Protein AF-A0A8S3RAU4-F1 (afdb_monomer_lite)

Radius of gyration: 28.3 Å; chains: 1; bounding box: 43×75×69 Å

Secondary structure (DSSP, 8-state):
-HHHHHHHHHHHHHHHHHHHHHHHHHHHHHHHHHHHHHHHHHHHHHHH--S-EEEEE-----SSPPHHHHHHHH-GGGTT--EEEEE--SS-HHHHHHHHT--GGGPPPPPPPPHHHHHHHHHHHHT---GGGHHHHHHHHHHTTT-HHHHHHHHHHHHHHT--HHHHHHHHHHHHHHHHHHHHTT-

Organism: Mytilus edulis (NCBI:txid6550)

Structure (mmCIF, N/CA/C/O backbone):
data_AF-A0A8S3RAU4-F1
#
_entry.id   AF-A0A8S3RAU4-F1
#
loop_
_atom_site.group_PDB
_atom_site.id
_atom_site.type_symbol
_atom_site.label_atom_id
_atom_site.label_alt_id
_atom_site.label_comp_id
_atom_site.label_asym_id
_atom_site.label_entity_id
_atom_site.label_seq_id
_atom_site.pdbx_PDB_ins_code
_atom_site.Cartn_x
_atom_site.Cartn_y
_atom_site.Cartn_z
_atom_site.occupancy
_atom_site.B_iso_or_equiv
_atom_site.auth_seq_id
_atom_site.auth_comp_id
_atom_site.auth_asym_id
_atom_site.auth_atom_id
_atom_site.pdbx_PDB_model_num
ATOM 1 N N . MET A 1 1 ? -8.097 -60.187 -40.332 1.00 53.62 1 MET A N 1
ATOM 2 C CA . MET A 1 1 ? -8.352 -58.833 -40.875 1.00 53.62 1 MET A CA 1
ATOM 3 C C . MET A 1 1 ? -8.744 -57.798 -39.804 1.00 53.62 1 MET A C 1
ATOM 5 O O . MET A 1 1 ? -8.720 -56.621 -40.120 1.00 53.62 1 MET A O 1
ATOM 9 N N . SER A 1 2 ? -8.998 -58.185 -38.540 1.00 57.97 2 SER A N 1
ATOM 10 C CA . SER A 1 2 ? -9.431 -57.262 -37.464 1.00 57.97 2 SER A CA 1
ATOM 11 C C . SER A 1 2 ? -8.368 -56.238 -37.015 1.00 57.97 2 SER A C 1
ATOM 13 O O . SER A 1 2 ? -8.653 -55.052 -36.927 1.00 57.97 2 SER A O 1
ATOM 15 N N . ASN A 1 3 ? -7.105 -56.656 -36.848 1.00 58.00 3 ASN A N 1
ATOM 16 C CA . ASN A 1 3 ? -6.046 -55.809 -36.260 1.00 58.00 3 ASN A CA 1
ATOM 17 C C . ASN A 1 3 ? -5.524 -54.672 -37.165 1.00 58.00 3 ASN A C 1
ATOM 19 O O . ASN A 1 3 ? -4.630 -53.932 -36.755 1.00 58.00 3 ASN A O 1
ATOM 23 N N . ALA A 1 4 ? -5.966 -54.588 -38.423 1.00 59.47 4 ALA A N 1
ATOM 24 C CA . ALA A 1 4 ? -5.576 -53.510 -39.336 1.00 59.47 4 ALA A CA 1
ATOM 25 C C . ALA A 1 4 ? -6.571 -52.340 -39.270 1.00 59.47 4 ALA A C 1
ATOM 27 O O . ALA A 1 4 ? -6.140 -51.196 -39.237 1.00 59.47 4 ALA A O 1
ATOM 28 N N . CYS A 1 5 ? -7.872 -52.634 -39.163 1.00 58.94 5 CYS A N 1
ATOM 29 C CA . CYS A 1 5 ? -8.930 -51.628 -39.040 1.00 58.94 5 CYS A CA 1
ATOM 30 C C . CYS A 1 5 ? -8.827 -50.867 -37.710 1.00 58.94 5 CYS A C 1
ATOM 32 O O . CYS A 1 5 ? -8.784 -49.645 -37.712 1.00 58.94 5 CYS A O 1
ATOM 34 N N . GLU A 1 6 ? -8.635 -51.577 -36.591 1.00 63.31 6 GLU A N 1
ATOM 35 C CA . GLU A 1 6 ? -8.455 -50.941 -35.272 1.00 63.31 6 GLU A CA 1
ATOM 36 C C . GLU A 1 6 ? -7.211 -50.043 -35.199 1.00 63.31 6 GLU A C 1
ATOM 38 O O . GLU A 1 6 ? -7.221 -49.023 -34.514 1.00 63.31 6 GLU A O 1
ATOM 43 N N . ARG A 1 7 ? -6.134 -50.394 -35.918 1.00 59.66 7 ARG A N 1
ATOM 44 C CA . ARG A 1 7 ? -4.924 -49.559 -35.985 1.00 59.66 7 ARG A CA 1
ATOM 45 C C . ARG A 1 7 ? -5.137 -48.294 -36.810 1.00 59.66 7 ARG A C 1
ATOM 47 O O . ARG A 1 7 ? -4.578 -47.261 -36.456 1.00 59.66 7 ARG A O 1
ATOM 54 N N . ILE A 1 8 ? -5.946 -48.361 -37.864 1.00 65.38 8 ILE A N 1
ATOM 55 C CA . ILE A 1 8 ? -6.317 -47.192 -38.671 1.00 65.38 8 ILE A CA 1
ATOM 56 C C . ILE A 1 8 ? -7.217 -46.257 -37.844 1.00 65.38 8 ILE A C 1
ATOM 58 O O . ILE A 1 8 ? -6.889 -45.083 -37.709 1.00 65.38 8 ILE A O 1
ATOM 62 N N . ASP A 1 9 ? -8.235 -46.793 -37.161 1.00 68.62 9 ASP A N 1
ATOM 63 C CA . ASP A 1 9 ? -9.139 -46.015 -36.294 1.00 68.62 9 ASP A CA 1
ATOM 64 C C . ASP A 1 9 ? -8.432 -45.380 -35.083 1.00 68.62 9 ASP A C 1
ATOM 66 O O . ASP A 1 9 ? -8.849 -44.337 -34.571 1.00 68.62 9 ASP A O 1
ATOM 70 N N . GLN A 1 10 ? -7.374 -46.016 -34.571 1.00 70.12 10 GLN A N 1
ATOM 71 C CA . GLN A 1 10 ? -6.541 -45.423 -33.523 1.00 70.12 10 GLN A CA 1
ATOM 72 C C . GLN A 1 10 ? -5.668 -44.291 -34.078 1.00 70.12 10 GLN A C 1
ATOM 74 O O . GLN A 1 10 ? -5.595 -43.226 -33.473 1.00 70.12 10 GLN A O 1
ATOM 79 N N . THR A 1 11 ? -5.075 -44.486 -35.258 1.00 72.19 11 THR A N 1
ATOM 80 C CA . THR A 1 11 ? -4.221 -43.477 -35.901 1.00 72.19 11 THR A CA 1
ATOM 81 C C . THR A 1 11 ? -5.016 -42.216 -36.264 1.00 72.19 11 THR A C 1
ATOM 83 O O . THR A 1 11 ? -4.546 -41.108 -36.021 1.00 72.19 11 THR A O 1
ATOM 86 N N . ASP A 1 12 ? -6.246 -42.355 -36.766 1.00 71.50 12 ASP A N 1
ATOM 87 C CA . ASP A 1 12 ? -7.108 -41.210 -37.104 1.00 71.50 12 ASP A CA 1
ATOM 88 C C . ASP A 1 12 ? -7.563 -40.420 -35.866 1.00 71.50 12 ASP A C 1
ATOM 90 O O . ASP A 1 12 ? -7.672 -39.186 -35.905 1.00 71.50 12 ASP A O 1
ATOM 94 N N . ARG A 1 13 ? -7.779 -41.106 -34.735 1.00 74.19 13 ARG A N 1
ATOM 95 C CA . ARG A 1 13 ? -8.048 -40.453 -33.443 1.00 74.19 13 ARG A CA 1
ATOM 96 C C . ARG A 1 13 ? -6.837 -39.673 -32.943 1.00 74.19 13 ARG A C 1
ATOM 98 O O . ARG A 1 13 ? -6.997 -38.520 -32.542 1.00 74.19 13 ARG A O 1
ATOM 105 N N . ASP A 1 14 ? -5.642 -40.247 -33.048 1.00 80.00 14 ASP A N 1
ATOM 106 C CA . ASP A 1 14 ? -4.400 -39.591 -32.631 1.00 80.00 14 ASP A CA 1
ATOM 107 C C . ASP A 1 14 ? -4.099 -38.355 -33.508 1.00 80.00 14 ASP A C 1
ATOM 109 O O . ASP A 1 14 ? -3.758 -37.289 -32.994 1.00 80.00 14 ASP A O 1
ATOM 113 N N . VAL A 1 15 ? -4.317 -38.436 -34.827 1.00 77.38 15 VAL A N 1
ATOM 114 C CA . VAL A 1 15 ? -4.174 -37.293 -35.754 1.00 77.38 15 VAL A CA 1
ATOM 115 C C . VAL A 1 15 ? -5.190 -36.184 -35.447 1.00 77.38 15 VAL A C 1
ATOM 117 O O . VAL A 1 15 ? -4.849 -34.997 -35.462 1.00 77.38 15 VAL A O 1
ATOM 120 N N . SER A 1 16 ? -6.433 -36.543 -35.124 1.00 78.25 16 SER A N 1
ATOM 121 C CA . SER A 1 16 ? -7.474 -35.582 -34.729 1.00 78.25 16 SER A CA 1
ATOM 122 C C . SER A 1 16 ? -7.133 -34.869 -33.415 1.00 78.25 16 SER A C 1
ATOM 124 O O . SER A 1 16 ? -7.345 -33.662 -33.275 1.00 78.25 16 SER A O 1
ATOM 126 N N . GLN A 1 17 ? -6.543 -35.587 -32.459 1.00 80.81 17 GLN A N 1
ATOM 127 C CA . GLN A 1 17 ? -6.082 -34.995 -31.209 1.00 80.81 17 GLN A CA 1
ATOM 128 C C . GLN A 1 17 ? -4.909 -34.033 -31.449 1.00 80.81 17 GLN A C 1
ATOM 130 O O . GLN A 1 17 ? -4.977 -32.876 -31.029 1.00 80.81 17 GLN A O 1
ATOM 135 N N . ILE A 1 18 ? -3.894 -34.452 -32.211 1.00 79.19 18 ILE A N 1
ATOM 136 C CA . ILE A 1 18 ? -2.727 -33.617 -32.543 1.00 79.19 18 ILE A CA 1
ATOM 137 C C . ILE A 1 18 ? -3.149 -32.340 -33.281 1.00 79.19 18 ILE A C 1
ATOM 139 O O . ILE A 1 18 ? -2.692 -31.246 -32.951 1.00 79.19 18 ILE A O 1
ATOM 143 N N . THR A 1 19 ? -4.047 -32.441 -34.263 1.00 77.19 19 THR A N 1
ATOM 144 C CA . THR A 1 19 ? -4.536 -31.266 -35.008 1.00 77.19 19 THR A CA 1
ATOM 145 C C . THR A 1 19 ? -5.272 -30.271 -34.106 1.00 77.19 19 THR A C 1
ATOM 147 O O . THR A 1 19 ? -5.097 -29.059 -34.268 1.00 77.19 19 THR A O 1
ATOM 150 N N . SER A 1 20 ? -6.024 -30.753 -33.110 1.00 80.44 20 SER A N 1
ATOM 151 C CA . SER A 1 20 ? -6.686 -29.896 -32.118 1.00 80.44 20 SER A CA 1
ATOM 152 C C . SER A 1 20 ? -5.692 -29.185 -31.185 1.00 80.44 20 SER A C 1
ATOM 154 O O . SER A 1 20 ? -5.818 -27.980 -30.944 1.00 80.44 20 SER A O 1
ATOM 156 N N . GLU A 1 21 ? -4.653 -29.890 -30.730 1.00 82.25 21 GLU A N 1
ATOM 157 C CA . GLU A 1 21 ? -3.600 -29.350 -29.865 1.00 82.25 21 GLU A CA 1
ATOM 158 C C . GLU A 1 21 ? -2.767 -28.292 -30.601 1.00 82.25 21 GLU A C 1
ATOM 160 O O . GLU A 1 21 ? -2.560 -27.189 -30.086 1.00 82.25 21 GLU A O 1
ATOM 165 N N . VAL A 1 22 ? -2.377 -28.570 -31.850 1.00 82.38 22 VAL A N 1
ATOM 166 C CA . VAL A 1 22 ? -1.678 -27.618 -32.729 1.00 82.38 22 VAL A CA 1
ATOM 167 C C . VAL A 1 22 ? -2.540 -26.379 -33.001 1.00 82.38 22 VAL A C 1
ATOM 169 O O . VAL A 1 22 ? -2.028 -25.256 -32.992 1.00 82.38 22 VAL A O 1
ATOM 172 N N . GLY A 1 23 ? -3.853 -26.549 -33.191 1.00 76.75 23 GLY A N 1
ATOM 173 C CA . GLY A 1 23 ? -4.797 -25.438 -33.336 1.00 76.75 23 GLY A CA 1
ATOM 174 C C . GLY A 1 23 ? -4.846 -24.535 -32.098 1.00 76.75 23 GLY A C 1
ATOM 175 O O . GLY A 1 23 ? -4.759 -23.311 -32.217 1.00 76.75 23 GLY A O 1
ATOM 176 N N . SER A 1 24 ? -4.915 -25.129 -30.904 1.00 77.88 24 SER A N 1
ATOM 177 C CA . SER A 1 24 ? -4.898 -24.407 -29.623 1.00 77.88 24 SER A CA 1
ATOM 178 C C . SER A 1 24 ? -3.588 -23.635 -29.409 1.00 77.88 24 SER A C 1
ATOM 180 O O . SER A 1 24 ? -3.609 -22.438 -29.104 1.00 77.88 24 SER A O 1
ATOM 182 N N . LEU A 1 25 ? -2.446 -24.282 -29.663 1.00 77.19 25 LEU A N 1
ATOM 183 C CA . LEU A 1 25 ? -1.112 -23.673 -29.596 1.00 77.19 25 LEU A CA 1
ATOM 184 C C . LEU A 1 25 ? -0.973 -22.481 -30.552 1.00 77.19 25 LEU A C 1
ATOM 186 O O . LEU A 1 25 ? -0.427 -21.437 -30.182 1.00 77.19 25 LEU A O 1
ATOM 190 N N . ARG A 1 26 ? -1.503 -22.594 -31.775 1.00 76.12 26 ARG A N 1
ATOM 191 C CA . ARG A 1 26 ? -1.486 -21.505 -32.759 1.00 76.12 26 ARG A CA 1
ATOM 192 C C . ARG A 1 26 ? -2.325 -20.312 -32.304 1.00 76.12 26 ARG A C 1
ATOM 194 O O . ARG A 1 26 ? -1.831 -19.189 -32.328 1.00 76.12 26 ARG A O 1
ATOM 201 N N . LEU A 1 27 ? -3.538 -20.548 -31.801 1.00 72.31 27 LEU A N 1
ATOM 202 C CA . LEU A 1 27 ? -4.400 -19.488 -31.260 1.00 72.31 27 LEU A CA 1
ATOM 203 C C . LEU A 1 27 ? -3.762 -18.774 -30.058 1.00 72.31 27 LEU A C 1
ATOM 205 O O . LEU A 1 27 ? -3.881 -17.555 -29.922 1.00 72.31 27 LEU A O 1
ATOM 209 N N . GLN A 1 28 ? -3.073 -19.511 -29.183 1.00 75.12 28 GLN A N 1
ATOM 210 C CA . GLN A 1 28 ? -2.302 -18.923 -28.086 1.00 75.12 28 GLN A CA 1
ATOM 211 C C . GLN A 1 28 ? -1.141 -18.068 -28.611 1.00 75.12 28 GLN A C 1
ATOM 213 O O . GLN A 1 28 ? -0.936 -16.952 -28.132 1.00 75.12 28 GLN A O 1
ATOM 218 N N . THR A 1 29 ? -0.429 -18.551 -29.628 1.00 72.94 29 THR A N 1
ATOM 219 C CA . THR A 1 29 ? 0.682 -17.826 -30.259 1.00 72.94 29 THR A CA 1
ATOM 220 C C . THR A 1 29 ? 0.205 -16.526 -30.913 1.00 72.94 29 THR A C 1
ATOM 222 O O . THR A 1 29 ? 0.789 -15.471 -30.664 1.00 72.94 29 THR A O 1
ATOM 225 N N . ASP A 1 30 ? -0.901 -16.559 -31.658 1.00 77.50 30 ASP A N 1
ATOM 226 C CA . ASP A 1 30 ? -1.482 -15.379 -32.310 1.00 77.50 30 ASP A CA 1
ATOM 227 C C . ASP A 1 30 ? -1.931 -14.325 -31.286 1.00 77.50 30 ASP A C 1
ATOM 229 O O . ASP A 1 30 ? -1.640 -13.134 -31.438 1.00 77.50 30 ASP A O 1
ATOM 233 N N . LYS A 1 31 ? -2.561 -14.755 -30.181 1.00 75.38 31 LYS A N 1
ATOM 234 C CA . LYS A 1 31 ? -2.905 -13.864 -29.060 1.00 75.38 31 LYS A CA 1
ATOM 235 C C . LYS A 1 31 ? -1.663 -13.211 -28.453 1.00 75.38 31 LYS A C 1
ATOM 237 O O . LYS A 1 31 ? -1.670 -12.005 -28.205 1.00 75.38 31 LYS A O 1
ATOM 242 N N . ILE A 1 32 ? -0.586 -13.970 -28.240 1.00 71.81 32 ILE A N 1
ATOM 243 C CA . ILE A 1 32 ? 0.680 -13.443 -27.704 1.00 71.81 32 ILE A CA 1
ATOM 244 C C . ILE A 1 32 ? 1.281 -12.399 -28.653 1.00 71.81 32 ILE A C 1
ATOM 246 O O . ILE A 1 32 ? 1.697 -11.329 -28.201 1.00 71.81 32 ILE A O 1
ATOM 250 N N . VAL A 1 33 ? 1.302 -12.675 -29.961 1.00 74.56 33 VAL A N 1
ATOM 251 C CA . VAL A 1 33 ? 1.797 -11.737 -30.982 1.00 74.56 33 VAL A CA 1
ATOM 252 C C . VAL A 1 33 ? 0.970 -10.452 -30.982 1.00 74.56 33 VAL A C 1
ATOM 254 O O . VAL A 1 33 ? 1.534 -9.355 -30.978 1.00 74.56 33 VAL A O 1
ATOM 257 N N . GLN A 1 34 ? -0.357 -10.563 -30.914 1.00 79.06 34 GLN A N 1
ATOM 258 C CA . GLN A 1 34 ? -1.245 -9.406 -30.881 1.00 79.06 34 GLN A CA 1
ATOM 259 C C . GLN A 1 34 ? -1.029 -8.551 -29.622 1.00 79.06 34 GLN A C 1
ATOM 261 O O . GLN A 1 34 ? -0.903 -7.329 -29.730 1.00 79.06 34 GLN A O 1
ATOM 266 N N . ILE A 1 35 ? -0.931 -9.176 -28.442 1.00 73.88 35 ILE A N 1
ATOM 267 C CA . ILE A 1 35 ? -0.662 -8.490 -27.168 1.00 73.88 35 ILE A CA 1
ATOM 268 C C . ILE A 1 35 ? 0.679 -7.751 -27.226 1.00 73.88 35 ILE A C 1
ATOM 270 O O . ILE A 1 35 ? 0.742 -6.571 -26.876 1.00 73.88 35 ILE A O 1
ATOM 274 N N . LYS A 1 36 ? 1.737 -8.403 -27.727 1.00 75.12 36 LYS A N 1
ATOM 275 C CA . LYS A 1 36 ? 3.045 -7.758 -27.923 1.00 75.12 36 LYS A CA 1
ATOM 276 C C . LYS A 1 36 ? 2.955 -6.568 -28.880 1.00 75.12 36 LYS A C 1
ATOM 278 O O . LYS A 1 36 ? 3.520 -5.514 -28.598 1.00 75.12 36 LYS A O 1
ATOM 283 N N . GLY A 1 37 ? 2.206 -6.702 -29.975 1.00 82.25 37 GLY A N 1
ATOM 284 C CA . GLY A 1 37 ? 1.993 -5.619 -30.936 1.00 82.25 37 GLY A CA 1
ATOM 285 C C . GLY A 1 37 ? 1.269 -4.410 -30.336 1.00 82.25 37 GLY A C 1
ATOM 286 O O . GLY A 1 37 ? 1.636 -3.271 -30.621 1.00 82.25 37 GLY A O 1
ATOM 287 N N . HIS A 1 38 ? 0.262 -4.634 -29.487 1.00 87.19 38 HIS A N 1
ATOM 288 C CA . HIS A 1 38 ? -0.425 -3.555 -28.766 1.00 87.19 38 HIS A CA 1
ATOM 289 C C . HIS A 1 38 ? 0.496 -2.862 -27.771 1.00 87.19 38 HIS A C 1
ATOM 291 O O . HIS A 1 38 ? 0.554 -1.637 -27.754 1.00 87.19 38 HIS A O 1
ATOM 297 N N . PHE A 1 39 ? 1.264 -3.637 -27.005 1.00 88.69 39 PHE A N 1
ATOM 298 C CA . PHE A 1 39 ? 2.204 -3.109 -26.025 1.00 88.69 39 PHE A CA 1
ATOM 299 C C . PHE A 1 39 ? 3.230 -2.160 -26.662 1.00 88.69 39 PHE A C 1
ATOM 301 O O . PHE A 1 39 ? 3.358 -1.015 -26.234 1.00 88.69 39 PHE A O 1
ATOM 308 N N . GLN A 1 40 ? 3.873 -2.581 -27.754 1.00 89.19 40 GLN A N 1
ATOM 309 C CA . GLN A 1 40 ? 4.851 -1.756 -28.471 1.00 89.19 40 GLN A CA 1
ATOM 310 C C . GLN A 1 40 ? 4.251 -0.461 -29.031 1.00 89.19 40 GLN A C 1
ATOM 312 O O . GLN A 1 40 ? 4.861 0.606 -28.939 1.00 89.19 40 GLN A O 1
ATOM 317 N N . ARG A 1 41 ? 3.025 -0.518 -29.569 1.00 90.81 41 ARG A N 1
ATOM 318 C CA . ARG A 1 41 ? 2.315 0.685 -30.031 1.00 90.81 41 ARG A CA 1
ATOM 319 C C . ARG A 1 41 ? 2.018 1.647 -28.886 1.00 90.81 41 ARG A C 1
ATOM 321 O O . ARG A 1 41 ? 2.185 2.850 -29.069 1.00 90.81 41 ARG A O 1
ATOM 328 N N . THR A 1 42 ? 1.625 1.135 -27.722 1.00 91.12 42 THR A N 1
ATOM 329 C CA . THR A 1 42 ? 1.401 1.955 -26.526 1.00 91.12 42 THR A CA 1
ATOM 330 C C . THR A 1 42 ? 2.687 2.638 -26.076 1.00 91.12 42 THR A C 1
ATOM 332 O O . THR A 1 42 ? 2.667 3.843 -25.839 1.00 91.12 42 THR A O 1
ATOM 335 N N . LEU A 1 43 ? 3.817 1.922 -26.022 1.00 91.00 43 LEU A N 1
ATOM 336 C CA . LEU A 1 43 ? 5.109 2.528 -25.674 1.00 91.00 43 LEU A CA 1
ATOM 337 C C . LEU A 1 43 ? 5.514 3.617 -26.675 1.00 91.00 43 LEU A C 1
ATOM 339 O O . LEU A 1 43 ? 5.922 4.705 -26.276 1.00 91.00 43 LEU A O 1
ATOM 343 N N . ALA A 1 44 ? 5.346 3.360 -27.975 1.00 90.81 44 ALA A N 1
ATOM 344 C CA . ALA A 1 44 ? 5.633 4.340 -29.019 1.00 90.81 44 ALA A CA 1
ATOM 345 C C . ALA A 1 44 ? 4.719 5.575 -28.939 1.00 90.81 44 ALA A C 1
ATOM 347 O O . ALA A 1 44 ? 5.161 6.691 -29.214 1.00 90.81 44 ALA A O 1
ATOM 348 N N . TRP A 1 45 ? 3.452 5.389 -28.566 1.00 91.38 45 TRP A N 1
ATOM 349 C CA . TRP A 1 45 ? 2.519 6.486 -28.327 1.00 91.38 45 TRP A CA 1
ATOM 350 C C . TRP A 1 45 ? 2.929 7.311 -27.101 1.00 91.38 45 TRP A C 1
ATOM 352 O O . TRP A 1 45 ? 3.082 8.525 -27.228 1.00 91.38 45 TRP A O 1
ATOM 362 N N . LEU A 1 46 ? 3.215 6.667 -25.963 1.00 91.31 46 LEU A N 1
ATOM 363 C CA . LEU A 1 46 ? 3.691 7.330 -24.740 1.00 91.31 46 LEU A CA 1
ATOM 364 C C . LEU A 1 46 ? 4.993 8.109 -24.972 1.00 91.31 46 LEU A C 1
ATOM 366 O O . LEU A 1 46 ? 5.137 9.226 -24.477 1.00 91.31 46 LEU A O 1
ATOM 370 N N . ALA A 1 47 ? 5.912 7.554 -25.765 1.00 90.62 47 ALA A N 1
ATOM 371 C CA . ALA A 1 47 ? 7.175 8.195 -26.124 1.00 90.62 47 ALA A CA 1
ATOM 372 C C . ALA A 1 47 ? 6.996 9.504 -26.917 1.00 90.62 47 ALA A C 1
ATOM 374 O O . ALA A 1 47 ? 7.885 10.351 -26.918 1.00 90.62 47 ALA A O 1
ATOM 375 N N . ARG A 1 48 ? 5.858 9.684 -27.601 1.00 91.12 48 ARG A N 1
ATOM 376 C CA . ARG A 1 48 ? 5.551 10.882 -28.404 1.00 91.12 48 ARG A CA 1
ATOM 377 C C . ARG A 1 48 ? 4.729 11.923 -27.649 1.00 91.12 48 ARG A C 1
ATOM 379 O O . ARG A 1 48 ? 4.567 13.037 -28.152 1.00 91.12 48 ARG A O 1
ATOM 386 N N . LEU A 1 49 ? 4.190 11.584 -26.477 1.00 91.12 49 LEU A N 1
ATOM 387 C CA . LEU A 1 49 ? 3.401 12.523 -25.687 1.00 91.12 49 LEU A CA 1
ATOM 388 C C . LEU A 1 49 ? 4.285 13.669 -25.189 1.00 91.12 49 LEU A C 1
ATOM 390 O O . LEU A 1 49 ? 5.292 13.459 -24.517 1.00 91.12 49 LEU A O 1
ATOM 394 N N . ARG A 1 50 ? 3.874 14.903 -25.501 1.00 89.25 50 ARG A N 1
ATOM 395 C CA . ARG A 1 50 ? 4.535 16.127 -25.009 1.00 89.25 50 ARG A CA 1
ATOM 396 C C . ARG A 1 50 ? 3.955 16.623 -23.681 1.00 89.25 50 ARG A C 1
ATOM 398 O O . ARG A 1 50 ? 4.543 17.492 -23.032 1.00 89.25 50 ARG A O 1
ATOM 405 N N . GLU A 1 51 ? 2.808 16.081 -23.292 1.00 90.62 51 GLU A N 1
ATOM 406 C CA . GLU A 1 51 ? 2.133 16.363 -22.029 1.00 90.62 51 GLU A CA 1
ATOM 407 C C . GLU A 1 51 ? 2.691 15.499 -20.896 1.00 90.62 51 GLU A C 1
ATOM 409 O O . GLU A 1 51 ? 3.315 14.461 -21.128 1.00 90.62 51 GLU A O 1
ATOM 414 N N . ARG A 1 52 ? 2.472 15.945 -19.654 1.00 93.38 52 ARG A N 1
ATOM 415 C CA . ARG A 1 52 ? 2.791 15.138 -18.474 1.00 93.38 52 ARG A CA 1
ATOM 416 C C . ARG A 1 52 ? 1.799 13.991 -18.362 1.00 93.38 52 ARG A C 1
ATOM 418 O O . ARG A 1 52 ? 0.601 14.199 -18.526 1.00 93.38 52 ARG A O 1
ATOM 425 N N . TRP A 1 53 ? 2.295 12.811 -18.021 1.00 92.38 53 TRP A N 1
ATOM 426 C CA . TRP A 1 53 ? 1.464 11.634 -17.798 1.00 92.38 53 TRP A CA 1
ATOM 427 C C . TRP A 1 53 ? 1.941 10.851 -16.577 1.00 92.38 53 TRP A C 1
ATOM 429 O O . TRP A 1 53 ? 3.072 11.003 -16.114 1.00 92.38 53 TRP A O 1
ATOM 439 N N . LEU A 1 54 ? 1.056 10.017 -16.042 1.00 93.75 54 LEU A N 1
ATOM 440 C CA . LEU A 1 54 ? 1.316 9.178 -14.881 1.00 93.75 54 LEU A CA 1
ATOM 441 C C . LEU A 1 54 ? 0.785 7.775 -15.160 1.00 93.75 54 LEU A C 1
ATOM 443 O O . LEU A 1 54 ? -0.353 7.622 -15.599 1.00 93.75 54 LEU A O 1
ATOM 447 N N . ILE A 1 55 ? 1.602 6.761 -14.894 1.00 92.56 55 ILE A N 1
ATOM 448 C CA . ILE A 1 55 ? 1.198 5.355 -14.946 1.00 92.56 55 ILE A CA 1
ATOM 449 C C . ILE A 1 55 ? 1.301 4.772 -13.542 1.00 92.56 55 ILE A C 1
ATOM 451 O O . ILE A 1 55 ? 2.347 4.871 -12.902 1.00 92.56 55 ILE A O 1
ATOM 455 N N . VAL A 1 56 ? 0.225 4.139 -13.080 1.00 93.81 56 VAL A N 1
ATOM 456 C CA . VAL A 1 56 ? 0.209 3.396 -11.818 1.00 93.81 56 VAL A CA 1
ATOM 457 C C . VAL A 1 56 ? 0.309 1.909 -12.132 1.00 93.81 56 VAL A C 1
ATOM 459 O O . VAL A 1 56 ? -0.524 1.363 -12.853 1.00 93.81 56 VAL A O 1
ATOM 462 N N . ILE A 1 57 ? 1.349 1.269 -11.612 1.00 91.19 57 ILE A N 1
ATOM 463 C CA . ILE A 1 57 ? 1.537 -0.178 -11.655 1.00 91.19 57 ILE A CA 1
ATOM 464 C C . ILE A 1 57 ? 1.131 -0.696 -10.282 1.00 91.19 57 ILE A C 1
ATOM 466 O O . ILE A 1 57 ? 1.878 -0.559 -9.314 1.00 91.19 57 ILE A O 1
ATOM 470 N N . ASP A 1 58 ? -0.075 -1.242 -10.208 1.00 92.31 58 ASP A N 1
ATOM 471 C CA . ASP A 1 58 ? -0.644 -1.707 -8.951 1.00 92.31 58 ASP A CA 1
ATOM 472 C C . ASP A 1 58 ? -0.254 -3.164 -8.654 1.00 92.31 58 ASP A C 1
ATOM 474 O O . ASP A 1 58 ? -0.207 -3.996 -9.566 1.00 92.31 58 ASP A O 1
ATOM 478 N N . ASN A 1 59 ? -0.001 -3.473 -7.381 1.00 91.00 59 ASN A N 1
ATOM 479 C CA . ASN A 1 59 ? 0.194 -4.828 -6.859 1.00 91.00 59 ASN A CA 1
ATOM 480 C C . ASN A 1 59 ? 1.338 -5.614 -7.546 1.00 91.00 59 ASN A C 1
ATOM 482 O O . ASN A 1 59 ? 1.198 -6.790 -7.902 1.00 91.00 59 ASN A O 1
ATOM 486 N N . ALA A 1 60 ? 2.486 -4.961 -7.754 1.00 89.50 60 ALA A N 1
ATOM 487 C CA . ALA A 1 60 ? 3.677 -5.530 -8.389 1.00 89.50 60 ALA A CA 1
ATOM 488 C C . ALA A 1 60 ? 4.470 -6.446 -7.434 1.00 89.50 60 ALA A C 1
ATOM 490 O O . ALA A 1 60 ? 5.618 -6.168 -7.078 1.00 89.50 60 ALA A O 1
ATOM 491 N N . ASP A 1 61 ? 3.850 -7.539 -6.999 1.00 88.75 61 ASP A N 1
ATOM 492 C CA . ASP A 1 61 ? 4.370 -8.393 -5.922 1.00 88.75 61 ASP A CA 1
ATOM 493 C C . ASP A 1 61 ? 5.225 -9.568 -6.393 1.00 88.75 61 ASP A C 1
ATOM 495 O O . ASP A 1 61 ? 5.815 -10.272 -5.579 1.00 88.75 61 ASP A O 1
ATOM 499 N N . THR A 1 62 ? 5.306 -9.807 -7.700 1.00 82.62 62 THR A N 1
ATOM 500 C CA . THR A 1 62 ? 6.095 -10.917 -8.234 1.00 82.62 62 THR A CA 1
ATOM 501 C C . THR A 1 62 ? 7.585 -10.594 -8.190 1.00 82.62 62 THR A C 1
ATOM 503 O O . THR A 1 62 ? 8.019 -9.537 -8.654 1.00 82.62 62 THR A O 1
ATOM 506 N N . ASP A 1 63 ? 8.389 -11.542 -7.708 1.00 73.31 63 ASP A N 1
ATOM 507 C CA . ASP A 1 63 ? 9.853 -11.407 -7.716 1.00 73.31 63 ASP A CA 1
ATOM 508 C C . ASP A 1 63 ? 10.437 -11.430 -9.128 1.00 73.31 63 ASP A C 1
ATOM 510 O O . ASP A 1 63 ? 11.477 -10.834 -9.402 1.00 73.31 63 ASP A O 1
ATOM 514 N N . THR A 1 64 ? 9.729 -12.069 -10.059 1.00 76.50 64 THR A N 1
ATOM 515 C CA . THR A 1 64 ? 10.067 -12.038 -11.478 1.00 76.50 64 THR A CA 1
ATOM 516 C C . THR A 1 64 ? 9.310 -10.905 -12.169 1.00 76.50 64 THR A C 1
ATOM 518 O O . THR A 1 64 ? 8.078 -10.868 -12.195 1.00 76.50 64 THR A O 1
ATOM 521 N N . ILE A 1 65 ? 10.049 -9.959 -12.755 1.00 74.62 65 ILE A N 1
ATOM 522 C CA . ILE A 1 65 ? 9.465 -8.990 -13.685 1.00 74.62 65 ILE A CA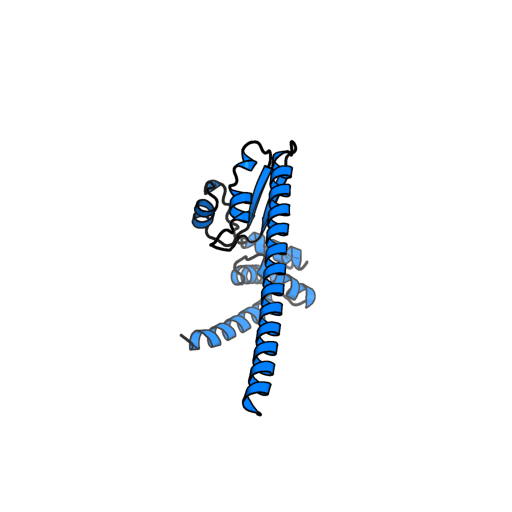 1
ATOM 523 C C . ILE A 1 65 ? 9.295 -9.678 -15.043 1.00 74.62 65 ILE A C 1
ATOM 525 O O . ILE A 1 65 ? 10.253 -10.201 -15.615 1.00 74.62 65 ILE A O 1
ATOM 529 N N . SER A 1 66 ? 8.088 -9.615 -15.608 1.00 83.12 66 SER A N 1
ATOM 530 C CA . SER A 1 66 ? 7.860 -10.011 -17.002 1.00 83.12 66 SER A CA 1
ATOM 531 C C . SER A 1 66 ? 8.663 -9.143 -17.984 1.00 83.12 66 SER A C 1
ATOM 533 O O . SER A 1 66 ? 8.891 -7.960 -17.747 1.00 83.12 66 SER A O 1
ATOM 535 N N . GLY A 1 67 ? 9.042 -9.681 -19.148 1.00 83.38 67 GLY A N 1
ATOM 536 C CA . GLY A 1 67 ? 9.760 -8.895 -20.165 1.00 83.38 67 GLY A CA 1
ATOM 537 C C . GLY A 1 67 ? 9.058 -7.573 -20.515 1.00 83.38 67 GLY A C 1
ATOM 538 O O . GLY A 1 67 ? 9.709 -6.535 -20.593 1.00 83.38 67 GLY A O 1
ATOM 539 N N . ASN A 1 68 ? 7.724 -7.588 -20.598 1.00 84.69 68 ASN A N 1
ATOM 540 C CA . ASN A 1 68 ? 6.923 -6.391 -20.857 1.00 84.69 68 ASN A CA 1
ATOM 541 C C . ASN A 1 68 ? 6.983 -5.388 -19.700 1.00 84.69 68 ASN A C 1
ATOM 543 O O . ASN A 1 68 ? 7.123 -4.199 -19.943 1.00 84.69 68 ASN A O 1
ATOM 547 N N . LEU A 1 69 ? 6.899 -5.826 -18.440 1.00 83.75 69 LEU A N 1
ATOM 548 C CA . LEU A 1 69 ? 7.003 -4.904 -17.305 1.00 83.75 69 LEU A CA 1
ATOM 549 C C . LEU A 1 69 ? 8.420 -4.320 -17.198 1.00 83.75 69 LEU A C 1
ATOM 551 O O . LEU A 1 69 ? 8.567 -3.142 -16.885 1.00 83.75 69 LEU A O 1
ATOM 555 N N . LYS A 1 70 ? 9.453 -5.095 -17.554 1.00 85.56 70 LYS A N 1
ATOM 556 C CA . LYS A 1 70 ? 10.835 -4.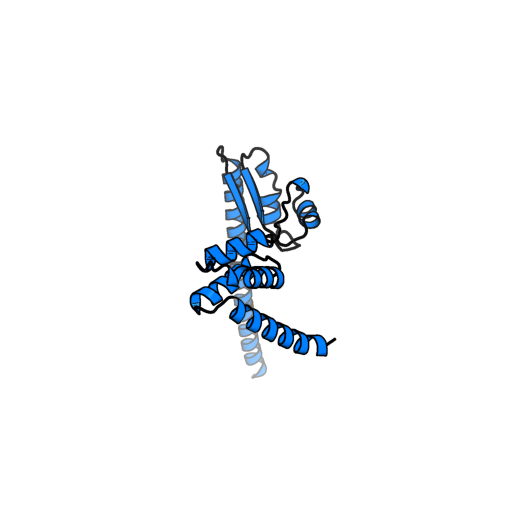605 -17.640 1.00 85.56 70 LYS A CA 1
ATOM 557 C C . LYS A 1 70 ? 10.964 -3.540 -18.722 1.00 85.56 70 LYS A C 1
ATOM 559 O O . LYS A 1 70 ? 11.536 -2.486 -18.485 1.00 85.56 70 LYS A O 1
ATOM 564 N N . GLU A 1 71 ? 10.389 -3.777 -19.893 1.00 88.56 71 GLU A N 1
ATOM 565 C CA . GLU A 1 71 ? 10.390 -2.811 -20.988 1.00 88.56 71 GLU A CA 1
ATOM 566 C C . GLU A 1 71 ? 9.531 -1.572 -20.674 1.00 88.56 71 GLU A C 1
ATOM 568 O O . GLU A 1 71 ? 9.924 -0.443 -20.963 1.00 88.56 71 GLU A O 1
ATOM 573 N N . LEU A 1 72 ? 8.394 -1.743 -20.000 1.00 88.88 72 LEU A N 1
ATOM 574 C CA . LEU A 1 72 ? 7.545 -0.643 -19.549 1.00 88.88 72 LEU A CA 1
ATOM 575 C C . LEU A 1 72 ? 8.240 0.193 -18.477 1.00 88.88 72 LEU A C 1
ATOM 577 O O . LEU A 1 72 ? 8.108 1.408 -18.495 1.00 88.88 72 LEU A O 1
ATOM 581 N N . ALA A 1 73 ? 8.944 -0.424 -17.528 1.00 85.06 73 ALA A N 1
ATOM 582 C CA . ALA A 1 73 ? 9.535 0.258 -16.381 1.00 85.06 73 ALA A CA 1
ATOM 583 C C . ALA A 1 73 ? 10.960 0.778 -16.651 1.00 85.06 73 ALA A C 1
ATOM 585 O O . ALA A 1 73 ? 11.323 1.836 -16.144 1.00 85.06 73 ALA A O 1
ATOM 586 N N . LEU A 1 74 ? 11.731 0.096 -17.497 1.00 85.25 74 LEU A N 1
ATOM 587 C CA . LEU A 1 74 ? 13.165 0.338 -17.715 1.00 85.25 74 LEU A CA 1
ATOM 588 C C . LEU A 1 74 ? 13.533 0.523 -19.189 1.00 85.25 74 LEU A C 1
ATOM 590 O O . LEU A 1 74 ? 14.704 0.690 -19.523 1.00 85.25 74 LEU A O 1
ATOM 594 N N . GLY A 1 75 ? 12.553 0.474 -20.091 1.00 86.25 75 GLY A N 1
ATOM 595 C CA . GLY A 1 75 ? 12.795 0.616 -21.518 1.00 86.25 75 GLY A CA 1
ATOM 596 C C . GLY A 1 75 ? 13.341 1.992 -21.885 1.00 86.25 75 GLY A C 1
ATOM 597 O O . GLY A 1 75 ? 12.948 3.029 -21.348 1.00 86.25 75 GLY A O 1
ATOM 598 N N . THR A 1 76 ? 14.220 2.009 -22.882 1.00 86.12 76 THR A N 1
ATOM 599 C CA . THR A 1 76 ? 14.903 3.225 -23.338 1.00 86.12 76 THR A CA 1
ATOM 600 C C . THR A 1 76 ? 13.982 4.261 -23.979 1.00 86.12 76 THR A C 1
ATOM 602 O O . THR A 1 76 ? 14.423 5.387 -24.206 1.00 86.12 76 THR A O 1
ATOM 605 N N . TRP A 1 77 ? 12.733 3.892 -24.283 1.00 87.44 77 TRP A N 1
ATOM 606 C CA . TRP A 1 77 ? 11.699 4.770 -24.840 1.00 87.44 77 TRP A CA 1
ATOM 607 C C . TRP A 1 77 ? 11.363 5.953 -23.918 1.00 87.44 77 TRP A C 1
ATOM 609 O O . TRP A 1 77 ? 10.831 6.955 -24.382 1.00 87.44 77 TRP A O 1
ATOM 619 N N . LYS A 1 78 ? 11.711 5.861 -22.625 1.00 83.44 78 LYS A N 1
ATOM 620 C CA . LYS A 1 78 ? 11.441 6.887 -21.610 1.00 83.44 78 LYS A CA 1
ATOM 621 C C . LYS A 1 78 ? 12.356 8.106 -21.640 1.00 83.44 78 LYS A C 1
ATOM 623 O O . LYS A 1 78 ? 12.011 9.094 -20.996 1.00 83.44 78 LYS A O 1
ATOM 628 N N . ARG A 1 79 ? 13.510 8.030 -22.321 1.00 78.25 79 ARG A N 1
ATOM 629 C CA . ARG A 1 79 ? 14.627 8.987 -22.171 1.00 78.25 79 ARG A CA 1
ATOM 630 C C . ARG A 1 79 ? 14.235 10.460 -22.339 1.00 78.25 79 ARG A C 1
ATOM 632 O O . ARG A 1 79 ? 14.811 11.287 -21.650 1.00 78.25 79 ARG A O 1
ATOM 639 N N . ASP A 1 80 ? 13.213 10.754 -23.143 1.00 80.81 80 ASP A N 1
ATOM 640 C CA . ASP A 1 80 ? 12.728 12.120 -23.395 1.00 80.81 80 ASP A CA 1
ATOM 641 C C . ASP A 1 80 ? 11.235 12.303 -23.064 1.00 80.81 80 ASP A C 1
ATOM 643 O O . ASP A 1 80 ? 10.552 13.175 -23.606 1.00 80.81 80 ASP A O 1
ATOM 647 N N . THR A 1 81 ? 10.700 11.461 -22.177 1.00 86.06 81 THR A N 1
ATOM 648 C CA . THR A 1 81 ? 9.288 11.522 -21.780 1.00 86.06 81 THR A CA 1
ATOM 649 C C . THR A 1 81 ? 9.073 12.413 -20.562 1.00 86.06 81 THR A C 1
ATOM 651 O O . THR A 1 81 ? 9.937 12.553 -19.702 1.00 86.06 81 THR A O 1
ATOM 654 N N . ARG A 1 82 ? 7.878 13.000 -20.460 1.00 87.38 82 ARG A N 1
ATOM 655 C CA . ARG A 1 82 ? 7.435 13.801 -19.302 1.00 87.38 82 ARG A CA 1
ATOM 656 C C . ARG A 1 82 ? 6.569 12.989 -18.337 1.00 87.38 82 ARG A C 1
ATOM 658 O O . ARG A 1 82 ? 5.639 13.515 -17.727 1.00 87.38 82 ARG A O 1
ATOM 665 N N . GLY A 1 83 ? 6.837 11.690 -18.279 1.00 89.31 83 GLY A N 1
ATOM 666 C CA . GLY A 1 83 ? 6.024 10.721 -17.571 1.00 89.31 83 GLY A CA 1
ATOM 667 C C . GLY A 1 83 ? 6.596 10.289 -16.239 1.00 89.31 83 GLY A C 1
ATOM 668 O O . GLY A 1 83 ? 7.810 10.176 -16.085 1.00 89.31 83 GLY A O 1
ATOM 669 N N . HIS A 1 84 ? 5.709 9.962 -15.309 1.00 90.06 84 HIS A N 1
ATOM 670 C CA . HIS A 1 84 ? 6.067 9.356 -14.034 1.00 90.06 84 HIS A CA 1
ATOM 671 C C . HIS A 1 84 ? 5.399 7.992 -13.867 1.00 90.06 84 HIS A C 1
ATOM 673 O O . HIS A 1 84 ? 4.369 7.696 -14.477 1.00 90.06 84 HIS A O 1
ATOM 679 N N . PHE A 1 85 ? 6.001 7.166 -13.016 1.00 90.44 85 PHE A N 1
ATOM 680 C CA . PHE A 1 85 ? 5.459 5.879 -12.606 1.00 90.44 85 PHE A CA 1
ATOM 681 C C . PHE A 1 85 ? 5.259 5.890 -11.098 1.00 90.44 85 PHE A C 1
ATOM 683 O O . PHE A 1 85 ? 6.133 6.352 -10.370 1.00 90.44 85 PHE A O 1
ATOM 690 N N . ILE A 1 86 ? 4.134 5.349 -10.645 1.00 93.56 86 ILE A N 1
ATOM 691 C CA . ILE A 1 86 ? 3.932 4.943 -9.255 1.00 93.56 86 ILE A CA 1
ATOM 692 C C . ILE A 1 86 ? 3.783 3.431 -9.263 1.00 93.56 86 ILE A C 1
ATOM 694 O O . ILE A 1 86 ? 3.013 2.893 -10.055 1.00 93.56 86 ILE A O 1
ATOM 698 N N . ILE A 1 87 ? 4.535 2.754 -8.405 1.00 91.81 87 ILE A N 1
ATOM 699 C CA . ILE A 1 87 ? 4.470 1.304 -8.248 1.00 91.81 87 ILE A CA 1
ATOM 700 C C . ILE A 1 87 ? 3.997 1.030 -6.828 1.00 91.81 87 ILE A C 1
ATOM 702 O O . ILE A 1 87 ? 4.608 1.522 -5.881 1.00 91.81 87 ILE A O 1
ATOM 706 N N . THR A 1 88 ? 2.927 0.256 -6.679 1.00 93.88 88 THR A N 1
ATOM 707 C CA . THR A 1 88 ? 2.515 -0.285 -5.379 1.00 93.88 88 THR A CA 1
ATOM 708 C C . THR A 1 88 ? 2.920 -1.755 -5.319 1.00 93.88 88 THR A C 1
ATOM 710 O O . THR A 1 88 ? 2.851 -2.488 -6.310 1.00 93.88 88 THR A O 1
ATOM 713 N N . THR A 1 89 ? 3.427 -2.187 -4.170 1.00 92.69 89 THR A N 1
ATOM 714 C CA . THR A 1 89 ? 3.930 -3.549 -3.973 1.00 92.69 89 THR A CA 1
ATOM 715 C C . THR A 1 89 ? 4.043 -3.853 -2.484 1.00 92.69 89 THR A C 1
ATOM 717 O O . THR A 1 89 ? 4.221 -2.948 -1.671 1.00 92.69 89 THR A O 1
ATOM 720 N N . ARG A 1 90 ? 3.944 -5.134 -2.136 1.00 92.44 90 ARG A N 1
ATOM 721 C CA . ARG A 1 90 ? 4.222 -5.687 -0.804 1.00 92.44 90 ARG A CA 1
ATOM 722 C C . ARG A 1 90 ? 5.672 -6.159 -0.656 1.00 92.44 90 ARG A C 1
ATOM 724 O O . ARG A 1 90 ? 6.027 -6.697 0.387 1.00 92.44 90 ARG A O 1
ATOM 731 N N . ARG A 1 91 ? 6.493 -6.020 -1.702 1.00 90.12 91 ARG A N 1
ATOM 732 C CA . ARG A 1 91 ? 7.904 -6.430 -1.698 1.00 90.12 91 ARG A CA 1
ATOM 733 C C . ARG A 1 91 ? 8.759 -5.448 -0.904 1.00 90.12 91 ARG A C 1
ATOM 735 O O . ARG A 1 91 ? 8.495 -4.248 -0.883 1.00 90.12 91 ARG A O 1
ATOM 742 N N . GLU A 1 92 ? 9.839 -5.968 -0.332 1.00 89.06 92 GLU A N 1
ATOM 743 C CA . GLU A 1 92 ? 10.824 -5.156 0.377 1.00 89.06 92 GLU A CA 1
ATOM 744 C C . GLU A 1 92 ? 11.473 -4.120 -0.555 1.00 89.06 92 GLU A C 1
ATOM 746 O O . GLU A 1 92 ? 11.913 -4.472 -1.656 1.00 89.06 92 GLU A O 1
ATOM 751 N N . PRO A 1 93 ? 11.606 -2.851 -0.137 1.00 88.31 93 PRO A N 1
ATOM 752 C CA . PRO A 1 93 ? 12.135 -1.794 -0.996 1.00 88.31 93 PRO A CA 1
ATOM 753 C C . PRO A 1 93 ? 13.520 -2.016 -1.574 1.00 88.31 93 PRO A C 1
ATOM 755 O O . PRO A 1 93 ? 13.767 -1.543 -2.680 1.00 88.31 93 PRO A O 1
ATOM 758 N N . LEU A 1 94 ? 14.402 -2.758 -0.897 1.00 88.00 94 LEU A N 1
ATOM 759 C CA . LEU A 1 94 ? 15.687 -3.141 -1.487 1.00 88.00 94 LEU A CA 1
ATOM 760 C C . LEU A 1 94 ? 15.482 -4.024 -2.725 1.00 88.00 94 LEU A C 1
ATOM 762 O O . LEU A 1 94 ? 16.040 -3.739 -3.782 1.00 88.00 94 LEU A O 1
ATOM 766 N N . ALA A 1 95 ? 14.612 -5.032 -2.622 1.00 87.56 95 ALA A N 1
ATOM 767 C CA . ALA A 1 95 ? 14.287 -5.905 -3.741 1.00 87.56 95 ALA A CA 1
ATOM 768 C C . ALA A 1 95 ? 13.652 -5.106 -4.887 1.00 87.56 95 ALA A C 1
ATOM 770 O O . ALA A 1 95 ? 14.020 -5.290 -6.043 1.00 87.56 95 ALA A O 1
ATOM 771 N N . VAL A 1 96 ? 12.740 -4.175 -4.589 1.00 87.75 96 VAL A N 1
ATOM 772 C CA . VAL A 1 96 ? 12.114 -3.302 -5.600 1.00 87.75 96 VAL A CA 1
ATOM 773 C C . VAL A 1 96 ? 13.153 -2.399 -6.273 1.00 87.75 96 VAL A C 1
ATOM 775 O O . VAL A 1 96 ? 13.169 -2.308 -7.501 1.00 87.75 96 VAL A O 1
ATOM 778 N N . ALA A 1 97 ? 14.042 -1.777 -5.495 1.00 87.12 97 ALA A N 1
ATOM 779 C CA . ALA A 1 97 ? 15.100 -0.898 -5.987 1.00 87.12 97 ALA A CA 1
ATOM 780 C C . ALA A 1 97 ? 16.058 -1.624 -6.939 1.00 87.12 97 ALA A C 1
ATOM 782 O O . ALA A 1 97 ? 16.354 -1.115 -8.019 1.00 87.12 97 ALA A O 1
ATOM 783 N N . GLU A 1 98 ? 16.478 -2.841 -6.592 1.00 87.06 98 GLU A N 1
ATOM 784 C CA . GLU A 1 98 ? 17.304 -3.687 -7.460 1.00 87.06 98 GLU A CA 1
ATOM 785 C C . GLU A 1 98 ? 16.559 -4.084 -8.738 1.00 87.06 98 GLU A C 1
ATOM 787 O O . GLU A 1 98 ? 17.095 -3.989 -9.843 1.00 87.06 98 GLU A O 1
ATOM 792 N N . THR A 1 99 ? 15.298 -4.485 -8.585 1.00 86.00 99 THR A N 1
ATOM 793 C CA . THR A 1 99 ? 14.462 -5.031 -9.658 1.00 86.00 99 THR A CA 1
ATOM 794 C C . THR A 1 99 ? 14.094 -3.959 -10.699 1.00 86.00 99 THR A C 1
ATOM 796 O O . THR A 1 99 ? 14.067 -4.241 -11.898 1.00 86.00 99 THR A O 1
ATOM 799 N N . PHE A 1 100 ? 13.861 -2.717 -10.263 1.00 85.62 100 PHE A N 1
ATOM 800 C CA . PHE A 1 100 ? 13.483 -1.583 -11.114 1.00 85.62 100 PHE A CA 1
ATOM 801 C C . PHE A 1 100 ? 14.584 -0.523 -11.278 1.00 85.62 100 PHE A C 1
ATOM 803 O O . PHE A 1 100 ? 14.319 0.535 -11.839 1.00 85.62 100 PHE A O 1
ATOM 810 N N . HIS A 1 101 ? 15.806 -0.773 -10.805 1.00 86.12 101 HIS A N 1
ATOM 811 C CA . HIS A 1 101 ? 16.919 0.189 -10.845 1.00 86.12 101 HIS A CA 1
ATOM 812 C C . HIS A 1 101 ? 16.525 1.610 -10.394 1.00 86.12 101 HIS A C 1
ATOM 814 O O . HIS A 1 101 ? 16.956 2.604 -10.982 1.00 86.12 101 HIS A O 1
ATOM 820 N N . ILE A 1 102 ? 15.669 1.705 -9.374 1.00 85.69 102 ILE A N 1
ATOM 821 C CA . ILE A 1 102 ? 15.238 2.977 -8.790 1.00 85.69 102 ILE A CA 1
ATOM 822 C C . ILE A 1 102 ? 16.047 3.265 -7.529 1.00 85.69 102 ILE A C 1
ATOM 824 O O . ILE A 1 102 ? 16.448 2.349 -6.815 1.00 85.69 102 ILE A O 1
ATOM 828 N N . ASP A 1 103 ? 16.276 4.545 -7.239 1.00 87.31 103 ASP A N 1
ATOM 829 C CA . ASP A 1 103 ? 16.845 4.940 -5.950 1.00 87.31 103 ASP A CA 1
ATOM 830 C C . ASP A 1 103 ? 15.897 4.503 -4.822 1.00 87.31 103 ASP A C 1
ATOM 832 O O . ASP A 1 103 ? 14.701 4.803 -4.860 1.00 87.31 103 ASP A O 1
ATOM 836 N N . LYS A 1 104 ? 16.441 3.824 -3.805 1.00 83.88 104 LYS A N 1
ATOM 837 C CA . LYS A 1 104 ? 15.715 3.416 -2.596 1.00 83.88 104 LYS A CA 1
ATOM 838 C C . LYS A 1 104 ? 15.031 4.590 -1.892 1.00 83.88 104 LYS A C 1
ATOM 840 O O . LYS A 1 104 ? 14.008 4.388 -1.252 1.00 83.88 104 LYS A O 1
ATOM 845 N N . ASN A 1 105 ? 15.560 5.808 -2.028 1.00 87.69 105 ASN A N 1
ATOM 846 C CA . ASN A 1 105 ? 14.970 7.017 -1.450 1.00 87.69 105 ASN A CA 1
ATOM 847 C C . ASN A 1 105 ? 13.630 7.392 -2.109 1.00 87.69 105 ASN A C 1
ATOM 849 O O . ASN A 1 105 ? 12.873 8.179 -1.551 1.00 87.69 105 ASN A O 1
ATOM 853 N N . ASN A 1 106 ? 13.321 6.822 -3.279 1.00 89.06 106 ASN A N 1
ATOM 854 C CA . ASN A 1 106 ? 12.026 6.973 -3.940 1.00 89.06 106 ASN A CA 1
ATOM 855 C C . ASN A 1 106 ? 11.007 5.901 -3.507 1.00 89.06 106 ASN A C 1
ATOM 857 O O . ASN A 1 106 ? 9.855 5.946 -3.943 1.00 89.06 106 ASN A O 1
ATOM 861 N N . CYS A 1 107 ? 11.402 4.941 -2.665 1.00 90.62 107 CYS A N 1
ATOM 862 C CA . CYS A 1 107 ? 10.495 3.957 -2.086 1.00 90.62 107 CYS A CA 1
ATOM 863 C C . CYS A 1 107 ? 9.894 4.511 -0.790 1.00 90.62 107 CYS A C 1
ATOM 865 O O . CYS A 1 107 ? 10.610 4.772 0.174 1.00 90.62 107 CYS A O 1
ATOM 867 N N . ASN A 1 108 ? 8.570 4.658 -0.759 1.00 91.12 108 ASN A N 1
ATOM 868 C CA . ASN A 1 108 ? 7.844 5.114 0.422 1.00 91.12 108 ASN A CA 1
ATOM 869 C C . ASN A 1 108 ? 7.195 3.914 1.111 1.00 91.12 108 ASN A C 1
ATOM 871 O O . ASN A 1 108 ? 6.433 3.178 0.482 1.00 91.12 108 ASN A O 1
ATOM 875 N N . TYR A 1 109 ? 7.492 3.733 2.395 1.00 89.50 109 TYR A N 1
ATOM 876 C CA . TYR A 1 109 ? 6.841 2.727 3.224 1.00 89.50 109 TYR A CA 1
ATOM 877 C C . TYR A 1 109 ? 5.501 3.268 3.722 1.00 89.50 109 TYR A C 1
ATOM 879 O O . TYR A 1 109 ? 5.416 4.413 4.162 1.00 89.50 109 TYR A O 1
ATOM 887 N N . LEU A 1 110 ? 4.458 2.444 3.646 1.00 91.25 110 LEU A N 1
ATOM 888 C CA . LEU A 1 110 ? 3.176 2.762 4.263 1.00 91.25 110 LEU A CA 1
ATOM 889 C C . LEU A 1 110 ? 3.172 2.233 5.693 1.00 91.25 110 LEU A C 1
ATOM 891 O O . LEU A 1 110 ? 3.337 1.034 5.918 1.00 91.25 110 LEU A O 1
ATOM 895 N N . GLU A 1 111 ? 2.979 3.141 6.640 1.00 91.75 111 GLU A N 1
ATOM 896 C CA . GLU A 1 111 ? 2.869 2.819 8.057 1.00 91.75 111 GLU A CA 1
ATOM 897 C C . GLU A 1 111 ? 1.427 2.447 8.428 1.00 91.75 111 GLU A C 1
ATOM 899 O O . GLU A 1 111 ? 0.462 2.738 7.712 1.00 91.75 111 GLU A O 1
ATOM 904 N N . THR A 1 112 ? 1.279 1.763 9.560 1.00 96.69 112 THR A N 1
ATOM 905 C CA . THR A 1 112 ? -0.023 1.576 10.206 1.00 96.69 112 THR A CA 1
ATOM 906 C C . THR A 1 112 ? -0.484 2.887 10.832 1.00 96.69 112 THR A C 1
ATOM 908 O O . THR A 1 112 ? 0.346 3.721 11.181 1.00 96.69 112 THR A O 1
ATOM 911 N N . LEU A 1 113 ? -1.792 3.049 11.033 1.00 97.50 113 LEU A N 1
ATOM 912 C CA . LEU A 1 113 ? -2.306 4.212 11.756 1.00 97.50 113 LEU A CA 1
ATOM 913 C C . LEU A 1 113 ? -1.789 4.211 13.195 1.00 97.50 113 LEU A C 1
ATOM 915 O O . LEU A 1 113 ? -1.728 3.149 13.828 1.00 97.50 113 LEU A O 1
ATOM 919 N N . SER A 1 114 ? -1.478 5.399 13.717 1.00 97.50 114 SER A N 1
ATOM 920 C CA . SER A 1 114 ? -1.241 5.579 15.150 1.00 97.50 114 SER A CA 1
ATOM 921 C C . SER A 1 114 ? -2.492 5.210 15.957 1.00 97.50 114 SER A C 1
ATOM 923 O O . SER A 1 114 ? -3.593 5.064 15.413 1.00 97.50 114 SER A O 1
ATOM 925 N N . GLU A 1 115 ? -2.353 5.070 17.276 1.00 96.94 115 GLU A N 1
ATOM 926 C CA . GLU A 1 115 ? -3.516 4.844 18.137 1.00 96.94 115 GLU A CA 1
ATOM 927 C C . GLU A 1 115 ? -4.538 5.982 17.987 1.00 96.94 115 GLU A C 1
ATOM 929 O O . GLU A 1 115 ? -5.730 5.731 17.802 1.00 96.94 115 GLU A O 1
ATOM 934 N N . GLU A 1 116 ? -4.073 7.231 17.995 1.00 96.25 116 GLU A N 1
ATOM 935 C CA . GLU A 1 116 ? -4.905 8.424 17.847 1.00 96.25 116 GLU A CA 1
ATOM 936 C C . GLU A 1 116 ? -5.600 8.454 16.484 1.00 96.25 116 GLU A C 1
ATOM 938 O O . GLU A 1 116 ? -6.817 8.645 16.414 1.00 96.25 116 GLU A O 1
ATOM 943 N N . GLU A 1 117 ? -4.854 8.223 15.401 1.00 97.69 117 GLU A N 1
ATOM 944 C CA . GLU A 1 117 ? -5.405 8.164 14.045 1.00 97.69 117 GLU A CA 1
ATOM 945 C C . GLU A 1 117 ? -6.427 7.033 13.905 1.00 97.69 117 GLU A C 1
ATOM 947 O O . GLU A 1 117 ? -7.495 7.226 13.321 1.00 97.69 117 GLU A O 1
ATOM 952 N N . GLY A 1 118 ? -6.138 5.867 14.484 1.00 97.31 118 GLY A N 1
ATOM 953 C CA . GLY A 1 118 ? -7.035 4.720 14.495 1.00 97.31 118 GLY A CA 1
ATOM 954 C C . GLY A 1 118 ? -8.311 4.987 15.294 1.00 97.31 118 GLY A C 1
ATOM 955 O O . GLY A 1 118 ? -9.401 4.651 14.833 1.00 97.31 118 GLY A O 1
ATOM 956 N N . VAL A 1 119 ? -8.224 5.643 16.455 1.00 96.12 119 VAL A N 1
ATOM 957 C CA . VAL A 1 119 ? -9.402 6.046 17.241 1.00 96.12 119 VAL A CA 1
ATOM 958 C C . VAL A 1 119 ? -10.270 7.013 16.436 1.00 96.12 119 VAL A C 1
ATOM 960 O O . VAL A 1 119 ? -11.478 6.792 16.315 1.00 96.12 119 VAL A O 1
ATOM 963 N N . GLN A 1 120 ? -9.665 8.036 15.825 1.00 96.12 120 GLN A N 1
ATOM 964 C CA . GLN A 1 120 ? -10.383 8.985 14.967 1.00 96.12 120 GLN A CA 1
ATOM 965 C C . GLN A 1 120 ? -11.019 8.290 13.758 1.00 96.12 120 GLN A C 1
ATOM 967 O O . GLN A 1 120 ? -12.178 8.554 13.426 1.00 96.12 120 GLN A O 1
ATOM 972 N N . PHE A 1 121 ? -10.300 7.355 13.132 1.00 96.81 121 PHE A N 1
ATOM 973 C CA . PHE A 1 121 ? -10.804 6.537 12.033 1.00 96.81 121 PHE A CA 1
ATOM 974 C C . PHE A 1 121 ? -12.054 5.751 12.451 1.00 96.81 121 PHE A C 1
ATOM 976 O O . PHE A 1 121 ? -13.084 5.815 11.775 1.00 96.81 121 PHE A O 1
ATOM 983 N N . MET A 1 122 ? -12.002 5.060 13.594 1.00 96.31 122 MET A N 1
ATOM 984 C CA . MET A 1 122 ? -13.115 4.257 14.108 1.00 96.31 122 MET A CA 1
ATOM 985 C C . MET A 1 122 ? -14.336 5.118 14.450 1.00 96.31 122 MET A C 1
ATOM 987 O O . MET A 1 122 ? -15.452 4.767 14.058 1.00 96.31 122 MET A O 1
ATOM 991 N N . ILE A 1 123 ? -14.146 6.254 15.130 1.00 94.56 123 ILE A N 1
ATOM 992 C CA . ILE A 1 123 ? -15.233 7.190 15.464 1.00 94.56 123 ILE A CA 1
ATOM 993 C C . ILE A 1 123 ? -15.892 7.703 14.184 1.00 94.56 123 ILE A C 1
ATOM 995 O O . ILE A 1 123 ? -17.109 7.605 14.028 1.00 94.56 123 ILE A O 1
ATOM 999 N N . LYS A 1 124 ? -15.089 8.174 13.222 1.00 95.19 124 LYS A N 1
ATOM 1000 C CA . LYS A 1 124 ? -15.590 8.683 11.941 1.00 95.19 124 LYS A CA 1
ATOM 1001 C C . LYS A 1 124 ? -16.374 7.624 11.173 1.00 95.19 124 LYS A C 1
ATOM 1003 O O . LYS A 1 124 ? -17.393 7.935 10.564 1.00 95.19 124 LYS A O 1
ATOM 1008 N N . ARG A 1 125 ? -15.900 6.377 11.168 1.00 94.88 125 ARG A N 1
ATOM 1009 C CA . ARG A 1 125 ? -16.508 5.316 10.363 1.00 94.88 125 ARG A CA 1
ATOM 1010 C C . ARG A 1 125 ? -17.787 4.756 10.974 1.00 94.88 125 ARG A C 1
ATOM 1012 O O . ARG A 1 125 ? -18.712 4.419 10.235 1.00 94.88 125 ARG A O 1
ATOM 1019 N N . THR A 1 126 ? -17.836 4.674 12.300 1.00 92.94 126 THR A N 1
ATOM 1020 C CA . THR A 1 126 ? -19.001 4.181 13.049 1.00 92.94 126 THR A CA 1
ATOM 1021 C C . THR A 1 126 ? -20.048 5.259 13.311 1.00 92.94 126 THR A C 1
ATOM 1023 O O . THR A 1 126 ? -21.202 4.899 13.514 1.00 92.94 126 THR A O 1
ATOM 1026 N N . GLU A 1 127 ? -19.667 6.543 13.274 1.00 90.88 127 GLU A N 1
ATOM 1027 C CA . GLU A 1 127 ? -20.479 7.686 13.732 1.00 90.88 127 GLU A CA 1
ATOM 1028 C C . GLU A 1 127 ? -20.869 7.571 15.217 1.00 90.88 127 GLU A C 1
ATOM 1030 O O . GLU A 1 127 ? -21.858 8.142 15.670 1.00 90.88 127 GLU A O 1
ATOM 1035 N N . MET A 1 128 ? -20.075 6.825 15.991 1.00 83.00 128 MET A N 1
ATOM 1036 C CA . MET A 1 128 ? -20.271 6.619 17.420 1.00 83.00 128 MET A CA 1
ATOM 1037 C C . MET A 1 128 ? -19.132 7.295 18.184 1.00 83.00 128 MET A C 1
ATOM 1039 O O . MET A 1 128 ? -17.993 6.830 18.161 1.00 83.00 128 MET A O 1
ATOM 1043 N N . SER A 1 129 ? -19.447 8.385 18.881 1.00 71.69 129 SER A N 1
ATOM 1044 C CA . SER A 1 129 ? -18.531 9.078 19.790 1.00 71.69 129 SER A CA 1
ATOM 1045 C C . SER A 1 129 ? -19.165 9.167 21.175 1.00 71.69 129 SER A C 1
ATOM 1047 O O . SER A 1 129 ? -19.990 10.039 21.435 1.00 71.69 129 SER A O 1
ATOM 1049 N N . ASP A 1 130 ? -18.791 8.250 22.057 1.00 73.06 130 ASP A N 1
ATOM 1050 C CA . ASP A 1 130 ? -19.098 8.340 23.483 1.00 73.06 130 ASP A CA 1
ATOM 1051 C C . ASP A 1 130 ? -17.769 8.293 24.241 1.00 73.06 130 ASP A C 1
ATOM 1053 O O . ASP A 1 130 ? -16.940 7.414 23.981 1.00 73.06 130 ASP A O 1
ATOM 1057 N N . GLU A 1 131 ? -17.553 9.235 25.159 1.00 68.19 131 GLU A N 1
ATOM 1058 C CA . GLU A 1 131 ? -16.340 9.326 25.977 1.00 68.19 131 GLU A CA 1
ATOM 1059 C C . GLU A 1 131 ? -16.089 8.025 26.752 1.00 68.19 131 GLU A C 1
ATOM 1061 O O . GLU A 1 131 ? -14.948 7.566 26.847 1.00 68.19 131 GLU A O 1
ATOM 1066 N N . CYS A 1 132 ? -17.155 7.342 27.195 1.00 69.06 132 CYS A N 1
ATOM 1067 C CA . CYS A 1 132 ? -17.050 6.038 27.857 1.00 69.06 132 CYS A CA 1
ATOM 1068 C C . CYS A 1 132 ? -16.495 4.928 26.943 1.00 69.06 132 CYS A C 1
ATOM 1070 O O . CYS A 1 132 ? -16.030 3.892 27.427 1.00 69.06 132 CYS A O 1
ATOM 1072 N N . SER A 1 133 ? -16.541 5.114 25.620 1.00 77.56 133 SER A N 1
ATOM 1073 C CA . SER A 1 133 ? -16.105 4.121 24.635 1.00 77.56 133 SER A CA 1
ATOM 1074 C C . SER A 1 133 ? -14.651 4.289 24.195 1.00 77.56 133 SER A C 1
ATOM 1076 O O . SER A 1 133 ? -14.089 3.323 23.676 1.00 77.56 133 SER A O 1
ATOM 1078 N N . ILE A 1 134 ? -14.010 5.439 24.443 1.00 87.69 134 ILE A N 1
ATOM 1079 C CA . ILE A 1 134 ? -12.657 5.751 23.936 1.00 87.69 134 ILE A CA 1
ATOM 1080 C C . ILE A 1 134 ? -11.640 4.679 24.343 1.00 87.69 134 ILE A C 1
ATOM 1082 O O . ILE A 1 134 ? -10.924 4.163 23.489 1.00 87.69 134 ILE A O 1
ATOM 1086 N N . GLY A 1 135 ? -11.639 4.250 25.609 1.00 90.44 135 GLY A N 1
ATOM 1087 C CA . GLY A 1 135 ? -10.726 3.196 26.072 1.00 90.44 135 GLY A CA 1
ATOM 1088 C C . GLY A 1 135 ? -10.949 1.839 25.387 1.00 90.44 135 GLY A C 1
ATOM 1089 O O . GLY A 1 135 ? -9.998 1.100 25.143 1.00 90.44 135 GLY A O 1
ATOM 1090 N N . SER A 1 136 ? -12.194 1.507 25.022 1.00 91.12 136 SER A N 1
ATOM 1091 C CA . SER A 1 136 ? -12.488 0.280 24.262 1.00 91.12 136 SER A CA 1
ATOM 1092 C C . SER A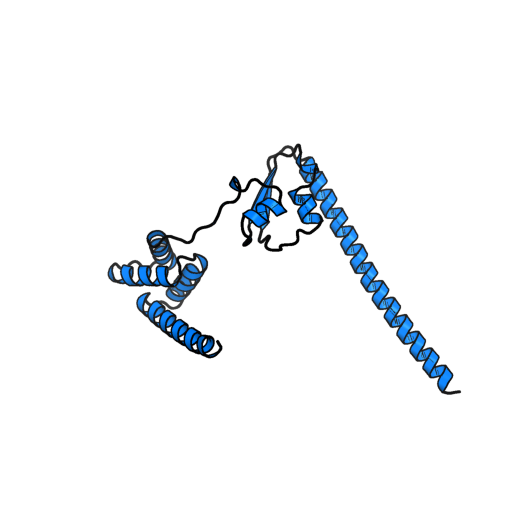 1 136 ? -12.083 0.403 22.792 1.00 91.12 136 SER A C 1
ATOM 1094 O O . SER A 1 136 ? -11.663 -0.589 22.200 1.00 91.12 136 SER A O 1
ATOM 1096 N N . ILE A 1 137 ? -12.204 1.600 22.209 1.00 94.50 137 ILE A N 1
ATOM 1097 C CA . ILE A 1 137 ? -11.784 1.887 20.833 1.00 94.50 137 ILE A CA 1
ATOM 1098 C C . ILE A 1 137 ? -10.262 1.803 20.731 1.00 94.50 137 ILE A C 1
ATOM 1100 O O . ILE A 1 137 ? -9.770 1.046 19.904 1.00 94.50 137 ILE A O 1
ATOM 1104 N N . SER A 1 138 ? -9.533 2.504 21.603 1.00 95.75 138 SER A N 1
ATOM 1105 C CA . SER A 1 138 ? -8.063 2.473 21.668 1.00 95.75 138 SER A CA 1
ATOM 1106 C C . SER A 1 138 ? -7.549 1.036 21.817 1.00 95.75 138 SER A C 1
ATOM 1108 O O . SER A 1 138 ? -6.757 0.562 21.000 1.00 95.75 138 SER A O 1
ATOM 1110 N N . LYS A 1 139 ? -8.107 0.264 22.764 1.00 95.69 139 LYS A N 1
ATOM 1111 C CA . LYS A 1 139 ? -7.742 -1.150 22.918 1.00 95.69 139 LYS A CA 1
ATOM 1112 C C . LYS A 1 139 ? -8.014 -1.963 21.649 1.00 95.69 139 LYS A C 1
ATOM 1114 O O . LYS A 1 139 ? -7.186 -2.784 21.273 1.00 95.69 139 LYS A O 1
ATOM 1119 N N . LEU A 1 140 ? -9.147 -1.744 20.980 1.00 95.00 140 LEU A N 1
ATOM 1120 C CA . LEU A 1 140 ? -9.463 -2.434 19.730 1.00 95.00 140 LEU A CA 1
ATOM 1121 C C . LEU A 1 140 ? -8.513 -2.043 18.586 1.00 95.00 140 LEU A C 1
ATOM 1123 O O . LEU A 1 140 ? -8.123 -2.917 17.817 1.00 95.00 140 LEU A O 1
ATOM 1127 N N . VAL A 1 141 ? -8.122 -0.771 18.484 1.00 96.88 141 VAL A N 1
ATOM 1128 C CA . VAL A 1 141 ? -7.155 -0.286 17.485 1.00 96.88 141 VAL A CA 1
ATOM 1129 C C . VAL A 1 141 ? -5.811 -0.984 17.660 1.00 96.88 141 VAL A C 1
ATOM 1131 O O . VAL A 1 141 ? -5.277 -1.531 16.694 1.00 96.88 141 VAL A O 1
ATOM 1134 N N . ASN A 1 142 ? -5.325 -1.053 18.899 1.00 96.25 142 ASN A N 1
ATOM 1135 C CA . ASN A 1 142 ? -4.087 -1.749 19.243 1.00 96.25 142 ASN A CA 1
ATOM 1136 C C . ASN A 1 142 ? -4.171 -3.254 18.957 1.00 96.25 142 ASN A C 1
ATOM 1138 O O . ASN A 1 142 ? -3.256 -3.838 18.382 1.00 96.25 142 ASN A O 1
ATOM 1142 N N . GLU A 1 143 ? -5.297 -3.887 19.290 1.00 94.62 143 GLU A N 1
ATOM 1143 C CA . GLU A 1 143 ? -5.538 -5.310 19.022 1.00 94.62 143 GLU A CA 1
ATOM 1144 C C . GLU A 1 143 ? -5.620 -5.649 17.521 1.00 94.62 143 GLU A C 1
ATOM 1146 O O . GLU A 1 143 ? -5.316 -6.773 17.119 1.00 94.62 143 GLU A O 1
ATOM 1151 N N . LEU A 1 144 ? -6.005 -4.680 16.686 1.00 95.75 144 LEU A N 1
ATOM 1152 C CA . LEU A 1 144 ? -6.021 -4.785 15.223 1.00 95.75 144 LEU A CA 1
ATOM 1153 C C . LEU A 1 144 ? -4.734 -4.246 14.570 1.00 95.75 144 LEU A C 1
ATOM 1155 O O . LEU A 1 144 ? -4.637 -4.219 13.341 1.00 95.75 144 LEU A O 1
ATOM 1159 N N . GLY A 1 145 ? -3.754 -3.832 15.378 1.00 96.06 145 GLY A N 1
ATOM 1160 C CA . GLY A 1 145 ? -2.440 -3.367 14.936 1.00 96.06 145 GLY A CA 1
ATOM 1161 C C . GLY A 1 145 ? -2.465 -2.076 14.119 1.00 96.06 145 GLY A C 1
ATOM 1162 O O . GLY A 1 145 ? -1.596 -1.895 13.276 1.00 96.06 145 GLY A O 1
ATOM 1163 N N . GLY A 1 146 ? -3.486 -1.226 14.277 1.00 97.31 146 GLY A N 1
ATOM 1164 C CA . GLY A 1 146 ? -3.597 0.024 13.511 1.00 97.31 146 GLY A CA 1
ATOM 1165 C C . GLY A 1 146 ? -3.761 -0.163 11.993 1.00 97.31 146 GLY A C 1
ATOM 1166 O O . GLY A 1 146 ? -3.637 0.796 11.235 1.00 97.31 146 GLY A O 1
ATOM 1167 N N . LEU A 1 147 ? -4.032 -1.384 11.513 1.00 97.44 147 LEU A N 1
ATOM 1168 C CA . LEU A 1 147 ? -4.158 -1.679 10.084 1.00 97.44 147 LEU A CA 1
ATOM 1169 C C . LEU A 1 147 ? -5.465 -1.087 9.529 1.00 97.44 147 LEU A C 1
ATOM 1171 O O . LEU A 1 147 ? -6.537 -1.574 9.907 1.00 97.44 147 LEU A O 1
ATOM 1175 N N . PRO A 1 148 ? -5.429 -0.126 8.579 1.00 96.75 148 PRO A N 1
ATOM 1176 C CA . PRO A 1 148 ? -6.636 0.545 8.085 1.00 96.75 148 PRO A CA 1
ATOM 1177 C C . PRO A 1 148 ? -7.735 -0.418 7.625 1.00 96.75 148 PRO A C 1
ATOM 1179 O O . PRO A 1 148 ? -8.906 -0.230 7.942 1.00 96.75 148 PRO A O 1
ATOM 1182 N N . LEU A 1 149 ? -7.363 -1.495 6.924 1.00 96.75 149 LEU A N 1
ATOM 1183 C CA . LEU A 1 149 ? -8.320 -2.489 6.440 1.00 96.75 149 LEU A CA 1
ATOM 1184 C C . LEU A 1 149 ? -8.976 -3.283 7.581 1.00 96.75 149 LEU A C 1
ATOM 1186 O O . LEU A 1 149 ? -10.175 -3.550 7.532 1.00 96.75 149 LEU A O 1
ATOM 1190 N N . ALA A 1 150 ? -8.213 -3.653 8.611 1.00 96.94 150 ALA A N 1
ATOM 1191 C CA . ALA A 1 150 ? -8.749 -4.383 9.758 1.00 96.94 150 ALA A CA 1
ATOM 1192 C C . ALA A 1 150 ? -9.704 -3.497 10.575 1.00 96.94 150 ALA A C 1
ATOM 1194 O O . ALA A 1 150 ? -10.777 -3.948 10.988 1.00 96.94 150 ALA A O 1
ATOM 1195 N N . LEU A 1 151 ? -9.340 -2.223 10.750 1.00 97.94 151 LEU A N 1
ATOM 1196 C CA . LEU A 1 151 ? -10.177 -1.212 11.392 1.00 97.94 151 LEU A CA 1
ATOM 1197 C C . LEU A 1 151 ? -11.468 -0.974 10.604 1.00 97.94 151 LEU A C 1
ATOM 1199 O O . LEU A 1 151 ? -12.546 -0.998 11.189 1.00 97.94 151 LEU A O 1
ATOM 1203 N N . GLU A 1 152 ? -11.383 -0.830 9.280 1.00 97.75 152 GLU A N 1
ATOM 1204 C CA . GLU A 1 152 ? -12.546 -0.672 8.400 1.00 97.75 152 GLU A CA 1
ATOM 1205 C C . GLU A 1 152 ? -13.523 -1.842 8.538 1.00 97.75 152 GLU A C 1
ATOM 1207 O O . GLU A 1 152 ? -14.725 -1.640 8.709 1.00 97.75 152 GLU A O 1
ATOM 1212 N N . GLN A 1 153 ? -13.014 -3.075 8.529 1.00 97.25 153 GLN A N 1
ATOM 1213 C CA . GLN A 1 153 ? -13.840 -4.271 8.693 1.00 97.25 153 GLN A CA 1
ATOM 1214 C C . GLN A 1 153 ? -14.512 -4.325 10.073 1.00 97.25 153 GLN A C 1
ATOM 1216 O O . GLN A 1 153 ? -15.697 -4.662 10.174 1.00 97.25 153 GLN A O 1
ATOM 1221 N N . ALA A 1 154 ? 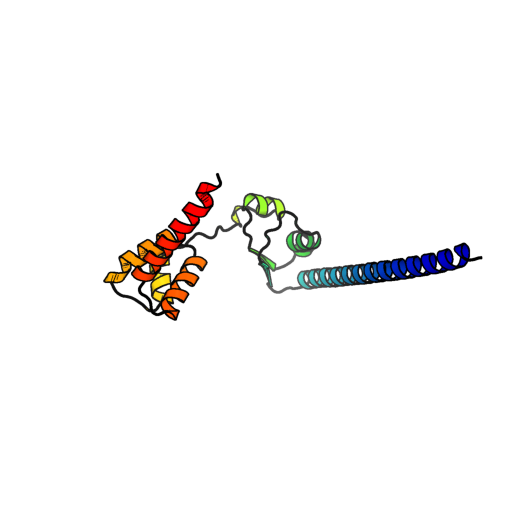-13.787 -3.971 11.137 1.00 96.50 154 ALA A N 1
ATOM 1222 C CA . ALA A 1 154 ? -14.336 -3.919 12.488 1.00 96.50 154 ALA A CA 1
ATOM 1223 C C . ALA A 1 154 ? -15.401 -2.821 12.631 1.00 96.50 154 ALA A C 1
ATOM 1225 O O . ALA A 1 154 ? -16.495 -3.086 13.133 1.00 96.50 154 ALA A O 1
ATOM 1226 N N . ALA A 1 155 ? -15.112 -1.613 12.146 1.00 96.19 155 ALA A N 1
ATOM 1227 C CA . ALA A 1 155 ? -16.033 -0.484 12.155 1.00 96.19 155 ALA A CA 1
ATOM 1228 C C . ALA A 1 155 ? -17.303 -0.780 11.351 1.00 96.19 155 ALA A C 1
ATOM 1230 O O . ALA A 1 155 ? -18.404 -0.518 11.834 1.00 96.19 155 ALA A O 1
ATOM 1231 N N . ALA A 1 156 ? -17.174 -1.383 10.165 1.00 96.31 156 ALA A N 1
ATOM 1232 C CA . ALA A 1 156 ? -18.311 -1.795 9.351 1.00 96.31 156 ALA A CA 1
ATOM 1233 C C . ALA A 1 156 ? -19.189 -2.815 10.089 1.00 96.31 156 ALA A C 1
ATOM 1235 O O . ALA A 1 156 ? -20.404 -2.646 10.146 1.00 96.31 156 ALA A O 1
ATOM 1236 N N . HIS A 1 157 ? -18.599 -3.833 10.726 1.00 95.69 157 HIS A N 1
ATOM 1237 C CA . HIS A 1 157 ? -19.364 -4.788 11.533 1.00 95.69 157 HIS A CA 1
ATOM 1238 C C . HIS A 1 157 ? -20.078 -4.097 12.705 1.00 95.69 157 HIS A C 1
ATOM 1240 O O . HIS A 1 157 ? -21.246 -4.383 12.966 1.00 95.69 157 HIS A O 1
ATOM 1246 N N . ILE A 1 158 ? -19.390 -3.204 13.419 1.00 94.75 158 ILE A N 1
ATOM 1247 C CA . ILE A 1 158 ? -19.952 -2.429 14.534 1.00 94.75 158 ILE A CA 1
ATOM 1248 C C . ILE A 1 158 ? -21.148 -1.596 14.071 1.00 94.75 158 ILE A C 1
ATOM 1250 O O . ILE A 1 158 ? -22.219 -1.691 14.668 1.00 94.75 158 ILE A O 1
ATOM 1254 N N . LYS A 1 159 ? -20.995 -0.858 12.967 1.00 94.38 159 LYS A N 1
ATOM 1255 C CA . LYS A 1 159 ? -22.045 -0.008 12.402 1.00 94.38 159 LYS A CA 1
ATOM 1256 C C . LYS A 1 159 ? -23.217 -0.825 11.866 1.00 94.38 159 LYS A C 1
ATOM 1258 O O . LYS A 1 159 ? -24.363 -0.525 12.177 1.00 94.38 159 LYS A O 1
ATOM 1263 N N . CYS A 1 160 ? -22.964 -1.874 11.086 1.00 94.44 160 CYS A N 1
ATOM 1264 C CA . CYS A 1 160 ? -24.032 -2.675 10.485 1.00 94.44 160 CYS A CA 1
ATOM 1265 C C . CYS A 1 160 ? -24.841 -3.455 11.525 1.00 94.44 160 CYS A C 1
ATOM 1267 O O . CYS A 1 160 ? -26.045 -3.615 11.353 1.00 94.44 160 CYS A O 1
ATOM 1269 N N . LEU A 1 161 ? -24.200 -3.940 12.593 1.00 93.56 161 LEU A N 1
ATOM 1270 C CA . LEU A 1 161 ? -24.879 -4.705 13.644 1.00 93.56 161 LEU A CA 1
ATOM 1271 C C . LEU A 1 161 ? -25.260 -3.863 14.864 1.00 93.56 161 LEU A C 1
ATOM 1273 O O . LEU A 1 161 ? -25.776 -4.421 15.830 1.00 93.56 161 LEU A O 1
ATOM 1277 N N . GLN A 1 162 ? -24.990 -2.553 14.833 1.00 89.94 162 GLN A N 1
ATOM 1278 C CA . GLN A 1 162 ? -25.288 -1.609 15.916 1.00 89.94 162 GLN A CA 1
ATOM 1279 C C . GLN A 1 162 ? -24.804 -2.118 17.290 1.00 89.94 162 GLN A C 1
ATOM 1281 O O . GLN A 1 162 ? -25.481 -1.976 18.308 1.00 89.94 162 GLN A O 1
ATOM 1286 N N . CYS A 1 163 ? -23.633 -2.767 17.329 1.00 90.69 163 CYS A N 1
ATOM 1287 C CA . CYS A 1 163 ? -23.069 -3.312 18.565 1.00 90.69 163 CYS A CA 1
ATOM 1288 C C . CYS A 1 163 ? -22.028 -2.363 19.162 1.00 90.69 163 CYS A C 1
ATOM 1290 O O . CYS A 1 163 ? -21.306 -1.701 18.431 1.00 90.69 163 CYS A O 1
ATOM 1292 N N . SER A 1 164 ? -21.867 -2.339 20.486 1.00 91.75 164 SER A N 1
ATOM 1293 C CA . SER A 1 164 ? -20.833 -1.500 21.103 1.00 91.75 164 SER A CA 1
ATOM 1294 C C . SER A 1 164 ? -19.412 -1.989 20.786 1.00 91.75 164 SER A C 1
ATOM 1296 O O . SER A 1 164 ? -19.173 -3.187 20.593 1.00 91.75 164 SER A O 1
ATOM 1298 N N . PHE A 1 165 ? -18.437 -1.076 20.828 1.00 92.44 165 PHE A N 1
ATOM 1299 C CA . PHE A 1 165 ? -17.012 -1.408 20.696 1.00 92.44 165 PHE A CA 1
ATOM 1300 C C . PHE A 1 165 ? -16.568 -2.476 21.699 1.00 92.44 165 PHE A C 1
ATOM 1302 O O . PHE A 1 165 ? -15.888 -3.433 21.334 1.00 92.44 165 PHE A O 1
ATOM 1309 N N . LYS A 1 166 ? -17.023 -2.366 22.954 1.00 92.44 166 LYS A N 1
ATOM 1310 C CA . LYS A 1 166 ? -16.741 -3.342 24.015 1.00 92.44 166 LYS A CA 1
ATOM 1311 C C . LYS A 1 166 ? -17.261 -4.739 23.666 1.00 92.44 166 LYS A C 1
ATOM 1313 O O . LYS A 1 166 ? -16.570 -5.729 23.902 1.00 92.44 166 LYS A O 1
ATOM 1318 N N . HIS A 1 167 ? -18.464 -4.828 23.094 1.00 91.94 167 HIS A N 1
ATOM 1319 C CA . HIS A 1 167 ? -19.034 -6.105 22.670 1.00 91.94 167 HIS A CA 1
ATOM 1320 C C . HIS A 1 167 ? -18.230 -6.724 21.520 1.00 91.94 167 HIS A C 1
ATOM 1322 O O . HIS A 1 167 ? -17.900 -7.913 21.563 1.00 91.94 167 HIS A O 1
ATOM 1328 N N . TYR A 1 168 ? -17.879 -5.920 20.512 1.00 94.25 168 TYR A N 1
ATOM 1329 C CA . TYR A 1 168 ? -17.049 -6.382 19.403 1.00 94.25 168 TYR A CA 1
ATOM 1330 C C . TYR A 1 168 ? -15.684 -6.880 19.888 1.00 94.25 168 TYR A C 1
ATOM 1332 O O . TYR A 1 168 ? -15.274 -7.986 19.533 1.00 94.25 168 TYR A O 1
ATOM 1340 N N . LEU A 1 169 ? -15.019 -6.109 20.751 1.00 92.88 169 LEU A N 1
ATOM 1341 C CA . LEU A 1 169 ? -13.714 -6.445 21.310 1.00 92.88 169 LEU A CA 1
ATOM 1342 C C . LEU A 1 169 ? -13.740 -7.786 22.059 1.00 92.88 169 LEU A C 1
ATOM 1344 O O . LEU A 1 169 ? -12.920 -8.658 21.781 1.00 92.88 169 LEU A O 1
ATOM 1348 N N . ALA A 1 170 ? -14.736 -8.013 22.920 1.00 93.06 170 ALA A N 1
ATOM 1349 C CA . ALA A 1 170 ? -14.884 -9.289 23.625 1.00 93.06 170 ALA A CA 1
ATOM 1350 C C . ALA A 1 170 ? -15.076 -10.478 22.658 1.00 93.06 170 ALA A C 1
ATOM 1352 O O . ALA A 1 170 ? -14.522 -11.565 22.856 1.00 93.06 170 ALA A O 1
ATOM 1353 N N . LYS A 1 171 ? -15.845 -10.284 21.575 1.00 93.38 171 LYS A N 1
ATOM 1354 C CA . LYS A 1 171 ? -16.045 -11.302 20.529 1.00 93.38 171 LYS A CA 1
ATOM 1355 C C . LYS A 1 171 ? -14.749 -11.581 19.762 1.00 93.38 171 LYS A C 1
ATOM 1357 O O . LYS A 1 171 ? -14.460 -12.745 19.473 1.00 93.38 171 LYS A O 1
ATOM 1362 N N . PHE A 1 172 ? -13.985 -10.538 19.444 1.00 92.06 172 PHE A N 1
ATOM 1363 C CA . PHE A 1 172 ? -12.687 -10.638 18.782 1.00 92.06 172 PHE A CA 1
ATOM 1364 C C 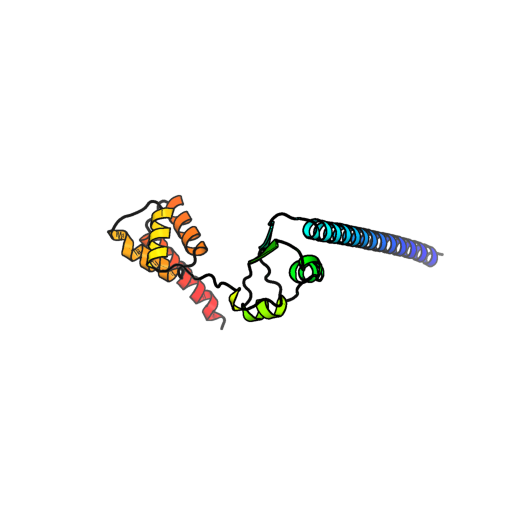. PHE A 1 172 ? -11.681 -11.417 19.641 1.00 92.06 172 PHE A C 1
ATOM 1366 O O . PHE A 1 172 ? -11.141 -12.425 19.182 1.00 92.06 172 PHE A O 1
ATOM 1373 N N . GLU A 1 173 ? -11.518 -11.042 20.913 1.00 91.62 173 GLU A N 1
ATOM 1374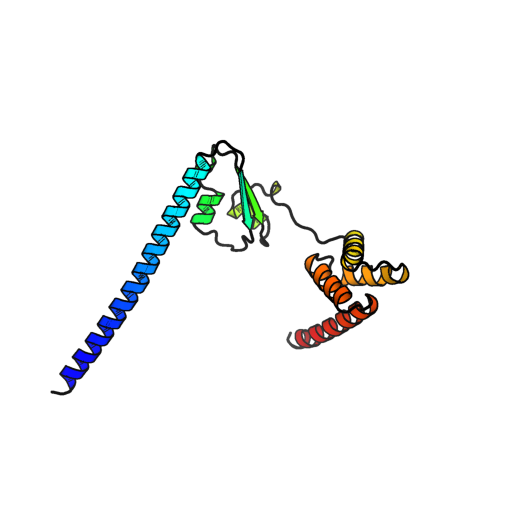 C CA . GLU A 1 173 ? -10.621 -11.714 21.862 1.00 91.62 173 GLU A CA 1
ATOM 1375 C C . GLU A 1 173 ? -10.964 -13.204 22.010 1.00 91.62 173 GLU A C 1
ATOM 1377 O O . GLU A 1 173 ? -10.083 -14.066 21.928 1.00 91.62 173 GLU A O 1
ATOM 1382 N N . LYS A 1 174 ? -12.257 -13.537 22.137 1.00 92.94 174 LYS A N 1
ATOM 1383 C CA . LYS A 1 174 ? -12.721 -14.930 22.220 1.00 92.94 174 LYS A CA 1
ATOM 1384 C C . LYS A 1 174 ? -12.372 -15.735 20.966 1.00 92.94 174 LYS A C 1
ATOM 1386 O O . LYS A 1 174 ? -11.915 -16.875 21.080 1.00 92.94 174 LYS A O 1
ATOM 1391 N N . LYS A 1 175 ? -12.585 -15.170 19.771 1.00 90.50 175 LYS A N 1
ATOM 1392 C CA . LYS A 1 175 ? -12.232 -15.831 18.503 1.00 90.50 175 LYS A CA 1
ATOM 1393 C C . LYS A 1 175 ? -10.723 -16.032 18.377 1.00 90.50 175 LYS A C 1
ATOM 1395 O O . LYS A 1 175 ? -10.299 -17.127 18.017 1.00 90.50 175 LYS A O 1
ATOM 1400 N N . ARG A 1 176 ? -9.924 -15.023 18.728 1.00 87.94 176 ARG A N 1
ATOM 1401 C CA . ARG A 1 176 ? -8.459 -15.105 18.703 1.00 87.94 176 ARG A CA 1
ATOM 1402 C C . ARG A 1 176 ? -7.933 -16.200 19.629 1.00 87.94 176 ARG A C 1
ATOM 1404 O O . ARG A 1 176 ? -7.108 -17.008 19.217 1.00 87.94 176 ARG A O 1
ATOM 1411 N N . LEU A 1 177 ? -8.445 -16.278 20.859 1.00 87.44 177 LEU A N 1
ATOM 1412 C CA . LEU A 1 177 ? -8.075 -17.334 21.806 1.00 87.44 177 LEU A CA 1
ATOM 1413 C C . LEU A 1 177 ? -8.400 -18.732 21.270 1.00 87.44 177 LEU A C 1
ATOM 1415 O O . LEU A 1 177 ? -7.605 -19.650 21.455 1.00 87.44 177 LEU A O 1
ATOM 1419 N N . LYS A 1 178 ? -9.545 -18.898 20.598 1.00 90.50 178 LYS A N 1
ATOM 1420 C CA . LYS A 1 178 ? -9.910 -20.164 19.951 1.00 90.50 178 LYS A CA 1
ATOM 1421 C C . LYS A 1 178 ? -8.927 -20.522 18.829 1.00 90.50 178 LYS A C 1
ATOM 1423 O O . LYS A 1 178 ? -8.363 -21.610 18.867 1.00 90.50 178 LYS A O 1
ATOM 1428 N N . TYR A 1 179 ? -8.664 -19.589 17.912 1.00 87.31 179 TYR A N 1
ATOM 1429 C CA . TYR A 1 179 ? -7.722 -19.790 16.805 1.00 87.31 179 TYR A CA 1
ATOM 1430 C C . TYR A 1 179 ? -6.322 -20.172 17.305 1.00 87.31 179 TYR A C 1
ATOM 1432 O O . TYR A 1 179 ? -5.720 -21.126 16.817 1.00 87.31 179 TYR A O 1
ATOM 1440 N N . ASN A 1 180 ? -5.839 -19.484 18.346 1.00 83.69 180 ASN A N 1
ATOM 1441 C CA . ASN A 1 180 ? -4.543 -19.765 18.956 1.00 83.69 180 ASN A CA 1
ATOM 1442 C C . ASN A 1 180 ? -4.475 -21.157 19.594 1.00 83.69 180 ASN A C 1
ATOM 1444 O O . ASN A 1 180 ? -3.426 -21.784 19.527 1.00 83.69 180 ASN A O 1
ATOM 1448 N N . LYS A 1 181 ? -5.556 -21.651 20.210 1.00 85.69 181 LYS A N 1
ATOM 1449 C CA . LYS A 1 181 ? -5.591 -23.020 20.752 1.00 85.69 181 LYS A CA 1
ATOM 1450 C C . LYS A 1 181 ? -5.520 -24.060 19.637 1.00 85.69 181 LYS A C 1
ATOM 1452 O O . LYS A 1 181 ? -4.759 -25.007 19.749 1.00 85.69 181 LYS A O 1
ATOM 1457 N N . GLU A 1 182 ? -6.264 -23.853 18.556 1.00 84.62 182 GLU A N 1
ATOM 1458 C CA . GLU A 1 182 ? -6.305 -24.781 17.419 1.00 84.62 182 GLU A CA 1
ATOM 1459 C C . GLU A 1 182 ? -4.954 -24.866 16.685 1.00 84.62 182 GLU A C 1
ATOM 1461 O O . GLU A 1 182 ? -4.550 -25.948 16.268 1.00 84.62 182 GLU A O 1
ATOM 1466 N N . HIS A 1 183 ? -4.214 -23.755 16.595 1.00 73.31 183 HIS A N 1
ATOM 1467 C CA . HIS A 1 183 ? -2.970 -23.685 15.817 1.00 73.31 183 HIS A CA 1
ATOM 1468 C C . HIS A 1 183 ? -1.683 -23.771 16.656 1.00 73.31 183 HIS A C 1
ATOM 1470 O O . HIS A 1 183 ? -0.623 -24.018 16.092 1.00 73.31 183 HIS A O 1
ATOM 1476 N N . LYS A 1 184 ? -1.740 -23.625 17.991 1.00 60.16 184 LYS A N 1
ATOM 1477 C CA . LYS A 1 184 ? -0.596 -23.928 18.881 1.00 60.16 184 LYS A CA 1
ATOM 1478 C C . LYS A 1 184 ? -0.518 -25.394 19.307 1.00 60.16 184 LYS A C 1
ATOM 1480 O O . LYS A 1 184 ? 0.523 -25.807 19.789 1.00 60.16 184 LYS A O 1
ATOM 1485 N N . SER A 1 185 ? -1.576 -26.184 19.129 1.00 54.22 185 SER A N 1
ATOM 1486 C CA . SER A 1 185 ? -1.543 -27.637 19.371 1.00 54.22 185 SER A CA 1
ATOM 1487 C C . SER A 1 185 ? -0.945 -28.446 18.209 1.00 54.22 185 SER A C 1
ATOM 1489 O O . SER A 1 185 ? -0.945 -29.670 18.277 1.00 54.22 185 SER A O 1
ATOM 1491 N N . SER A 1 186 ? -0.466 -27.776 17.153 1.00 50.34 186 SER A N 1
ATOM 1492 C CA . SER A 1 186 ? 0.093 -28.394 15.938 1.00 50.34 186 SER A CA 1
ATOM 1493 C C . SER A 1 186 ? 1.570 -28.037 15.689 1.00 50.34 186 SER A C 1
ATOM 1495 O O . SER A 1 186 ? 2.054 -28.231 14.576 1.00 50.34 186 SER A O 1
ATOM 1497 N N . VAL A 1 187 ? 2.272 -27.501 16.697 1.00 39.59 187 VAL A N 1
ATOM 1498 C CA . VAL A 1 187 ? 3.720 -27.217 16.667 1.00 39.59 187 VAL A CA 1
ATOM 1499 C C . VAL A 1 187 ? 4.401 -27.947 17.811 1.00 39.59 187 VAL A C 1
ATOM 1501 O O . VAL A 1 187 ? 3.852 -27.882 18.933 1.00 39.59 187 VAL A O 1
#

InterPro domains:
  IPR027417 P-loop containing nucleoside triphosphate hydrolase [G3DSA:3.40.50.300] (2-103)
  IPR027417 P-loop containing nucleoside triphosphate hydrolase [SSF52540] (15-180)

Foldseek 3Di:
DPVVVVVVVVVVVVVVVVVVVVVVVVVVVVVVVVVVVVLVVVLVVQLPDPDEEEEEAEAPADLDDDPSNCCVLPNPSCVPGNYDYHYDYPDDLVSVCVNRVHDSVPDDDDDADDLVRQLVLLCVLQVDDDPVQSVLSSVVCVVQVSHSVSSNVLSCCCNVVVHGSNVSSVVVVVVVVVVCVVVVVPD

Sequence (187 aa):
MSNACERIDQTDRDVSQITSEVGSLRLQTDKIVQIKGHFQRTLAWLARLRERWLIVIDNADTDTISGNLKELALGTWKRDTRGHFIITTRREPLAVAETFHIDKNNCNYLETLSEEEGVQFMIKRTEMSDECSIGSISKLVNELGGLPLALEQAAAHIKCLQCSFKHYLAKFEKKRLKYNKEHKSSV

pLDDT: mean 85.71, std 10.73, range [39.59, 97.94]